Protein 5W5B (pdb70)

Foldseek 3Di:
DDDLLLLLVQLLVVQLKAADPLQLDDPVRVVVCVVQWDKDKAAFFAWPFAAPAQQQAKKAWQAAKKWWWDDPPVVIFTNDIDHHGIMDRPVCVVVPGGTIIGGRHTTMMIGRGHVNVVVCVVPPVVSVVSNVVSSVVRVVVSVVLVLPPDPPLLNLLSVQLVQDDVQKHQHDLCSSQSCCHHSVVSVVSVVVCVVVVQWDDDDRMIGGRNNVVSNVSND

Structure (mmCIF, N/CA/C/O backbone):
data_5W5B
#
_entry.id   5W5B
#
_cell.length_a   55.109
_cell.length_b   72.530
_cell.length_c   53.939
_cell.angle_alpha   90.000
_cell.angle_beta   90.000
_cell.angle_gamma   90.000
#
_symmetry.space_group_name_H-M   'P 21 21 2'
#
loop_
_entity.id
_entity.type
_entity.pdbx_description
1 polymer 'HTH-type transcriptional regulator Cmr'
2 non-polymer 'CHLORIDE ION'
3 water water
#
loop_
_atom_site.group_PDB
_atom_site.id
_atom_site.type_symbol
_atom_site.label_atom_id
_atom_site.label_alt_id
_atom_site.label_comp_id
_atom_site.label_asym_id
_atom_site.label_entity_id
_atom_site.label_seq_id
_atom_site.pdbx_PDB_ins_code
_atom_site.Cartn_x
_atom_site.Cartn_y
_atom_site.Cartn_z
_atom_site.occupancy
_atom_site.B_iso_or_equiv
_atom_site.auth_seq_id
_atom_site.auth_comp_id
_atom_site.auth_asym_id
_atom_site.auth_atom_id
_atom_site.pdbx_PDB_model_num
ATOM 1 N N . PRO A 1 13 ? 0.773 11.203 41.102 1.00 59.66 21 PRO A N 1
ATOM 2 C CA . PRO A 1 13 ? -0.159 12.287 40.767 1.00 74.09 21 PRO A CA 1
ATOM 3 C C . PRO A 1 13 ? 0.548 13.528 40.220 1.00 65.63 21 PRO A C 1
ATOM 4 O O . PRO A 1 13 ? 1.717 13.764 40.560 1.00 58.67 21 PRO A O 1
ATOM 8 N N . PRO A 1 14 ? -0.148 14.326 39.387 1.00 55.50 22 PRO A N 1
ATOM 9 C CA . PRO A 1 14 ? 0.537 15.518 38.877 1.00 51.42 22 PRO A CA 1
ATOM 10 C C . PRO A 1 14 ? 0.828 16.492 40.008 1.00 40.28 22 PRO A C 1
ATOM 11 O O . PRO A 1 14 ? 0.003 16.612 40.911 1.00 46.03 22 PRO A O 1
ATOM 15 N N . SER A 1 15 ? 1.990 17.141 39.976 1.00 40.67 23 SER A N 1
ATOM 16 C CA . SER A 1 15 ? 2.355 18.091 41.015 1.00 43.63 23 SER A CA 1
ATOM 17 C C . SER A 1 15 ? 1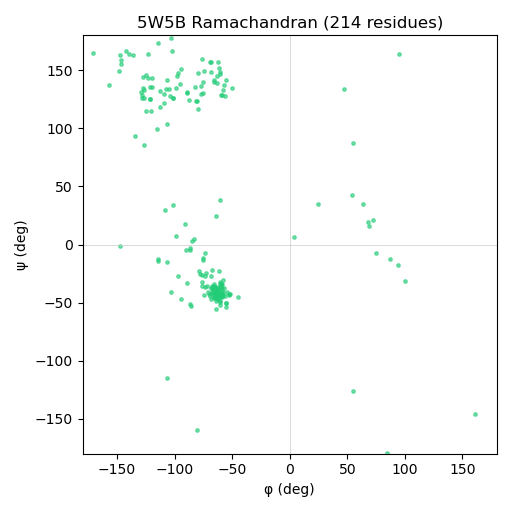.431 19.294 40.879 1.00 39.39 23 SER A C 1
ATOM 18 O O . SER A 1 15 ? 0.845 19.515 39.812 1.00 36.08 23 SER A O 1
ATOM 21 N N . GLU A 1 16 ? 1.268 20.028 41.968 1.00 35.93 24 GLU A N 1
ATOM 22 C CA . GLU A 1 16 ? 0.518 21.273 41.929 1.00 41.60 24 GLU A CA 1
ATOM 23 C C . GLU A 1 16 ? 1.024 22.206 40.825 1.00 38.29 24 GLU A C 1
ATOM 24 O O . GLU A 1 16 ? 0.228 22.829 40.143 1.00 35.55 24 GLU A O 1
ATOM 30 N N . ALA A 1 17 ? 2.341 22.329 40.670 1.00 36.90 25 ALA A N 1
ATOM 31 C CA . ALA A 1 17 ? 2.891 23.186 39.607 1.00 34.87 25 ALA A CA 1
ATOM 32 C C . ALA A 1 17 ? 2.494 22.689 38.219 1.00 30.02 25 ALA A C 1
ATOM 33 O O . ALA A 1 17 ? 2.193 23.470 37.335 1.00 34.26 25 ALA A O 1
ATOM 35 N N . GLN A 1 18 ? 2.480 21.378 38.004 1.00 35.09 26 GLN A N 1
ATOM 36 C CA . GLN A 1 18 ? 2.058 20.894 36.695 1.00 34.97 26 GLN A CA 1
ATOM 37 C C . GLN A 1 18 ? 0.588 21.186 36.443 1.00 33.89 26 GLN A C 1
ATOM 38 O O . GLN A 1 18 ? 0.160 21.506 35.326 1.00 32.75 26 GLN A O 1
ATOM 44 N N . VAL A 1 19 ? -0.214 21.060 37.485 1.00 34.78 27 VAL A N 1
ATOM 45 C CA . VAL A 1 19 ? -1.619 21.360 37.333 1.00 27.28 27 VAL A CA 1
ATOM 46 C C . VAL A 1 19 ? -1.845 22.857 37.106 1.00 26.15 27 VAL A C 1
ATOM 47 O O . VAL A 1 19 ? -2.614 23.242 36.207 1.00 29.81 27 VAL A O 1
ATOM 51 N N . ARG A 1 20 ? -1.186 23.679 37.923 1.00 30.11 28 ARG A N 1
ATOM 52 C CA . ARG A 1 20 ? -1.271 25.132 37.754 1.00 27.69 28 ARG A CA 1
ATOM 53 C C . ARG A 1 20 ? -0.871 25.526 36.329 1.00 31.95 28 ARG A C 1
ATOM 54 O O . ARG A 1 20 ? -1.591 26.257 35.633 1.00 28.61 28 ARG A O 1
ATOM 62 N N . GLN A 1 21 ? 0.277 25.028 35.875 1.00 28.14 29 GLN A N 1
ATOM 63 C CA . GLN A 1 21 ? 0.775 25.420 34.560 1.00 27.55 29 GLN A CA 1
ATOM 64 C C . GLN A 1 21 ? -0.175 25.004 33.442 1.00 33.59 29 GLN A C 1
ATOM 65 O O . GLN A 1 21 ? -0.466 25.787 32.541 1.00 33.13 29 GLN A O 1
ATOM 71 N N . ALA A 1 22 ? -0.693 23.784 33.514 1.00 32.83 30 ALA A N 1
ATOM 72 C CA . ALA A 1 22 ? -1.548 23.322 32.459 1.00 24.83 30 ALA A CA 1
ATOM 73 C C . ALA A 1 22 ? -2.853 24.110 32.426 1.00 28.71 30 ALA A C 1
ATOM 74 O O . ALA A 1 22 ? -3.408 24.401 31.342 1.00 27.98 30 ALA A O 1
ATOM 76 N N . ALA A 1 23 ? -3.356 24.457 33.609 1.00 25.92 31 ALA A N 1
ATOM 77 C CA . ALA A 1 23 ? -4.653 25.124 33.681 1.00 25.50 31 ALA A CA 1
ATOM 78 C C . ALA A 1 23 ? -4.548 26.522 33.076 1.00 26.14 31 ALA A C 1
ATOM 79 O O . ALA A 1 23 ? -5.438 26.940 32.314 1.00 27.25 31 ALA A O 1
ATOM 81 N N . TRP A 1 24 ? -3.439 27.221 33.359 1.00 25.61 32 TRP A N 1
ATOM 82 C CA . TRP A 1 24 ? -3.315 28.593 32.826 1.00 27.39 32 TRP A CA 1
ATOM 83 C C . TRP A 1 24 ? -2.969 28.576 31.335 1.00 30.10 32 TRP A C 1
ATOM 84 O O . TRP A 1 24 ? -3.443 29.408 30.564 1.00 32.29 32 TRP A O 1
ATOM 95 N N . ILE A 1 25 ? -2.166 27.622 30.887 1.00 29.65 33 ILE A N 1
ATOM 96 C CA . ILE A 1 25 ? -2.023 27.439 29.436 1.00 25.03 33 ILE A CA 1
ATOM 97 C C . ILE A 1 25 ? -3.370 27.119 28.745 1.00 28.43 33 ILE A C 1
ATOM 98 O O . ILE A 1 25 ? -3.662 27.632 27.647 1.00 32.49 33 ILE A O 1
ATOM 103 N N . ALA A 1 26 ? -4.242 26.355 29.404 1.00 26.53 34 ALA A N 1
ATOM 104 C CA . ALA A 1 26 ? -5.534 26.007 28.804 1.00 26.00 34 ALA A CA 1
ATOM 105 C C . ALA A 1 26 ? -6.504 27.201 28.797 1.00 33.32 34 ALA A C 1
ATOM 106 O O . ALA A 1 26 ? -7.587 27.141 28.217 1.00 36.73 34 ALA A O 1
ATOM 108 N N . ARG A 1 27 ? -6.120 28.285 29.443 1.00 27.56 35 ARG A N 1
ATOM 109 C CA . ARG A 1 27 ? -6.967 29.490 29.379 1.00 24.63 35 ARG A CA 1
ATOM 110 C C . ARG A 1 27 ? -6.651 30.325 28.121 1.00 33.72 35 ARG A C 1
ATOM 111 O O . ARG A 1 27 ? -7.231 31.393 27.920 1.00 37.71 35 ARG A O 1
ATOM 119 N N . CYS A 1 28 ? -5.748 29.840 27.266 1.00 33.94 36 CYS A N 1
ATOM 120 C CA . CYS A 1 28 ? -5.474 30.506 25.981 1.00 30.26 36 CYS A CA 1
ATOM 121 C C . CYS A 1 28 ? -6.201 29.871 24.791 1.00 34.90 36 CYS A C 1
ATOM 122 O O . CYS A 1 28 ? -5.967 30.233 23.634 1.00 32.13 36 CYS A O 1
ATOM 125 N N . VAL A 1 29 ? -7.092 28.923 25.074 1.00 29.68 37 VAL A N 1
ATOM 126 C CA . VAL A 1 29 ? -7.849 28.283 24.018 1.00 29.71 37 VAL A CA 1
ATOM 127 C C . VAL A 1 29 ? -8.737 29.326 23.314 1.00 34.70 37 VAL A C 1
ATOM 128 O O . VAL A 1 29 ? -9.194 30.269 23.948 1.00 34.23 37 VAL A O 1
ATOM 132 N N . GLY A 1 30 ? -8.933 29.186 22.002 1.00 25.28 38 GLY A N 1
ATOM 133 C CA . GLY A 1 30 ? -9.751 30.125 21.250 1.00 28.13 38 GLY A CA 1
ATOM 134 C C . GLY A 1 30 ? -11.214 29.835 21.504 1.00 40.84 38 GLY A C 1
ATOM 135 O O . GLY A 1 30 ? -11.631 28.677 21.517 1.00 41.22 38 GLY A O 1
ATOM 136 N N . ARG A 1 31 ? -12.003 30.878 21.713 1.00 35.13 39 ARG A N 1
ATOM 137 C CA . ARG A 1 31 ? -13.421 30.689 22.050 1.00 38.17 39 ARG A CA 1
ATOM 138 C C . ARG A 1 31 ? -14.199 31.941 21.681 1.00 43.46 39 ARG A C 1
ATOM 139 O O . ARG A 1 31 ? -13.728 33.042 21.923 1.00 42.35 39 ARG A O 1
ATOM 147 N N . GLY A 1 32 ? -15.376 31.763 21.083 1.00 51.89 40 GLY A N 1
ATOM 148 C CA . GLY A 1 32 ? -16.215 32.886 20.683 1.00 43.67 40 GLY A CA 1
ATOM 149 C C . GLY A 1 32 ? -15.548 33.908 19.783 1.00 42.89 40 GLY A C 1
ATOM 150 O O . GLY A 1 32 ? -14.996 33.570 18.733 1.00 49.41 40 GLY A O 1
ATOM 151 N N . GLY A 1 33 ? -15.592 35.166 20.205 1.00 50.23 41 GLY A N 1
ATOM 152 C CA . GLY A 1 33 ? -15.006 36.246 19.434 1.00 49.48 41 GLY A CA 1
ATOM 153 C C . GLY A 1 33 ? -13.511 36.096 19.225 1.00 47.14 41 GLY A C 1
ATOM 154 O O . GLY A 1 33 ? -12.963 36.648 18.259 1.00 49.35 41 GLY A O 1
ATOM 155 N N . SER A 1 34 ? -12.862 35.337 20.113 1.00 39.34 42 SER A N 1
ATOM 156 C CA . SER A 1 34 ? -11.400 35.178 20.095 1.00 47.21 42 SER A CA 1
ATOM 157 C C . SER A 1 34 ? -10.941 34.001 19.240 1.00 40.80 42 SER A C 1
ATOM 158 O O . SER A 1 34 ? -9.737 33.800 19.062 1.00 35.65 42 SER A O 1
ATOM 161 N N . ALA A 1 35 ? -11.888 33.226 18.712 1.00 37.05 43 ALA A N 1
ATOM 162 C CA . ALA A 1 35 ? -11.542 32.069 17.879 1.00 41.33 43 ALA A CA 1
ATOM 163 C C . ALA A 1 35 ? -10.819 32.509 16.612 1.00 29.47 43 ALA A C 1
ATOM 164 O O . ALA A 1 35 ? -11.207 33.506 16.002 1.00 37.39 43 ALA A O 1
ATOM 166 N N . PRO A 1 36 ? -9.765 31.768 16.191 1.00 29.54 44 PRO A N 1
ATOM 167 C CA . PRO A 1 36 ? -8.967 32.297 15.079 1.00 28.78 44 PRO A CA 1
ATOM 168 C C . PRO A 1 36 ? -9.639 32.224 13.718 1.00 37.36 44 PRO A C 1
ATOM 169 O O . PRO A 1 36 ? -9.280 33.009 12.834 1.00 39.16 44 PRO A O 1
ATOM 173 N N . LEU A 1 37 ? -10.581 31.307 13.541 1.00 34.48 45 LEU A N 1
ATOM 174 C CA . LEU A 1 37 ? -11.282 31.207 12.266 1.00 37.92 45 LEU A CA 1
ATOM 175 C C . LEU A 1 37 ? -12.708 31.678 12.387 1.00 38.83 45 LEU A C 1
ATOM 176 O O . LEU A 1 37 ? -13.426 31.240 13.275 1.00 44.43 45 LEU A O 1
ATOM 181 N N . HIS A 1 38 ? -13.110 32.569 11.488 1.00 38.41 46 HIS A N 1
ATOM 182 C CA . HIS A 1 38 ? -14.503 32.974 11.393 1.00 52.34 46 HIS A CA 1
ATOM 183 C C . HIS A 1 38 ? -15.343 31.744 11.062 1.00 58.28 46 HIS A C 1
ATOM 184 O O . HIS A 1 38 ? -14.866 30.844 10.371 1.00 60.00 46 HIS A O 1
ATOM 191 N N . ARG A 1 39 ? -16.577 31.697 11.565 1.00 56.63 47 ARG A N 1
ATOM 192 C CA . ARG A 1 39 ? -17.452 30.549 11.330 1.00 63.35 47 ARG A CA 1
ATOM 193 C C . ARG A 1 39 ? -17.658 30.320 9.832 1.00 51.81 47 ARG A C 1
ATOM 194 O O . ARG A 1 39 ? -17.662 29.186 9.364 1.00 54.47 47 ARG A O 1
ATOM 202 N N . ASP A 1 40 ? -17.828 31.407 9.089 1.00 52.07 48 ASP A N 1
ATOM 203 C CA . ASP A 1 40 ? -17.932 31.331 7.634 1.00 48.69 48 ASP A CA 1
ATOM 204 C C . ASP A 1 40 ? -16.697 30.665 7.020 1.00 54.26 48 ASP A C 1
ATOM 205 O O . ASP A 1 40 ? -16.809 29.912 6.067 1.00 47.33 48 ASP A O 1
ATOM 210 N N . ASP A 1 41 ? -15.515 30.935 7.570 1.00 46.88 49 ASP A N 1
ATOM 211 C CA . ASP A 1 41 ? -14.307 30.303 7.041 1.00 52.84 49 ASP A CA 1
ATOM 212 C C . ASP A 1 41 ? -14.211 28.812 7.417 1.00 45.74 49 ASP A C 1
ATOM 213 O O . ASP A 1 41 ? -13.763 28.001 6.607 1.00 37.42 49 ASP A O 1
ATOM 218 N N . VAL A 1 42 ? -14.641 28.439 8.618 1.00 36.95 50 VAL A N 1
ATOM 219 C CA . VAL A 1 42 ? -14.624 27.020 9.001 1.00 36.21 50 VAL A CA 1
ATOM 220 C C . VAL A 1 42 ? -15.481 26.220 8.007 1.00 43.82 50 VAL A C 1
ATOM 221 O O . VAL A 1 42 ? -15.098 25.141 7.574 1.00 45.85 50 VAL A O 1
ATOM 225 N N . SER A 1 43 ? -16.624 26.784 7.635 1.00 47.04 51 SER A N 1
ATOM 226 C CA . SER A 1 43 ? -17.512 26.179 6.651 1.00 53.38 51 SER A CA 1
ATOM 227 C C . SER A 1 43 ? -16.862 26.077 5.275 1.00 52.55 51 SER A C 1
ATOM 228 O O . SER A 1 43 ? -16.943 25.034 4.623 1.00 55.66 51 SER A O 1
ATOM 231 N N . ALA A 1 44 ? -16.223 27.160 4.833 1.00 41.46 52 ALA A N 1
ATOM 232 C CA . ALA A 1 44 ? -15.632 27.190 3.489 1.00 41.10 52 ALA A CA 1
ATOM 233 C C . ALA A 1 44 ? -14.446 26.212 3.386 1.00 35.76 52 ALA A C 1
ATOM 234 O O . ALA A 1 44 ? -14.095 25.756 2.289 1.00 44.09 52 ALA A O 1
ATOM 236 N N . LEU A 1 45 ? -13.871 25.863 4.531 1.00 36.24 53 LEU A N 1
ATOM 237 C CA . LEU A 1 45 ? -12.689 24.992 4.593 1.00 35.69 53 LEU A CA 1
ATOM 238 C C . LEU A 1 45 ? -13.002 23.508 4.715 1.00 44.49 53 LEU A C 1
ATOM 239 O O . LEU A 1 45 ? -12.126 22.728 5.059 1.00 43.10 53 LEU A O 1
ATOM 244 N N . ALA A 1 46 ? -14.229 23.109 4.401 1.00 44.87 54 ALA A N 1
ATOM 245 C CA . ALA A 1 46 ? -14.642 21.727 4.654 1.00 50.88 54 ALA A CA 1
ATOM 246 C C . ALA A 1 46 ? -13.769 20.685 3.948 1.00 53.62 54 ALA A C 1
ATOM 247 O O . ALA A 1 46 ? -13.602 19.580 4.455 1.00 64.99 54 ALA A O 1
ATOM 249 N N . GLU A 1 47 ? -13.204 21.021 2.790 1.00 54.19 55 GLU A N 1
ATOM 250 C CA . GLU A 1 47 ? -12.367 20.059 2.073 1.00 58.09 55 GLU A CA 1
ATOM 251 C C . GLU A 1 47 ? -10.903 20.084 2.528 1.00 55.42 55 GLU A C 1
ATOM 252 O O . GLU A 1 47 ? -10.085 19.291 2.058 1.00 60.71 55 GLU A O 1
ATOM 258 N N . THR A 1 48 ? -10.572 20.990 3.440 1.00 50.14 56 THR A N 1
ATOM 259 C CA . THR A 1 48 ? -9.258 20.989 4.065 1.00 53.56 56 THR A CA 1
ATOM 260 C C . THR A 1 48 ? -9.349 20.390 5.496 1.00 52.86 56 THR A C 1
ATOM 261 O O . THR A 1 48 ? -8.485 19.621 5.917 1.00 51.97 56 THR A O 1
ATOM 265 N N . LEU A 1 49 ? -10.405 20.737 6.229 1.00 48.24 57 LEU A N 1
ATOM 266 C CA . LEU A 1 49 ? -10.577 20.264 7.608 1.00 46.34 57 LEU A CA 1
ATOM 267 C C . LEU A 1 49 ? -11.015 18.807 7.632 1.00 52.17 57 LEU A C 1
ATOM 268 O O . LEU A 1 49 ? -11.964 18.433 6.948 1.00 60.25 57 LEU A O 1
ATOM 273 N N . GLN A 1 50 ? -10.329 17.992 8.427 1.00 54.27 58 GLN A N 1
ATOM 274 C CA . GLN A 1 50 ? -10.705 16.590 8.595 1.00 45.90 58 GLN A CA 1
ATOM 275 C C . GLN A 1 50 ? -11.696 16.390 9.735 1.00 50.49 58 GLN A C 1
ATOM 276 O O . GLN A 1 50 ? -11.493 16.874 10.831 1.00 42.05 58 GLN A O 1
ATOM 282 N N . VAL A 1 51 ? -12.768 15.653 9.468 1.00 42.00 59 VAL A N 1
ATOM 283 C CA . VAL A 1 51 ? -13.768 15.373 10.488 1.00 42.91 59 VAL A CA 1
ATOM 284 C C . VAL A 1 51 ? -13.374 14.123 11.272 1.00 45.95 59 VAL A C 1
ATOM 285 O O . VAL A 1 51 ? -13.134 13.063 10.694 1.00 50.36 59 VAL A O 1
ATOM 289 N N . LYS A 1 52 ? -13.279 14.274 12.591 1.00 40.98 60 LYS A N 1
ATOM 290 C CA . LYS A 1 52 ? -12.823 13.207 13.476 1.00 42.47 60 LYS A CA 1
ATOM 291 C C . LYS A 1 52 ? -13.824 12.980 14.573 1.00 38.79 60 LYS A C 1
ATOM 292 O O . LYS A 1 52 ? -14.170 13.905 15.284 1.00 37.76 60 LYS A O 1
ATOM 298 N N . GLU A 1 53 ? -14.274 11.736 14.732 1.00 39.25 61 GLU A N 1
ATOM 299 C CA . GLU A 1 53 ? -15.284 11.462 15.734 1.00 36.66 61 GLU A CA 1
ATOM 300 C C . GLU A 1 53 ? -14.659 10.725 16.910 1.00 38.39 61 GLU A C 1
ATOM 301 O O . GLU A 1 53 ? -13.750 9.904 16.729 1.00 41.19 61 GLU A O 1
ATOM 307 N N . PHE A 1 54 ? -15.101 11.068 18.113 1.00 33.84 62 PHE A N 1
ATOM 308 C CA . PHE A 1 54 ? -14.571 10.451 19.329 1.00 36.26 62 PHE A CA 1
ATOM 309 C C . PHE A 1 54 ? -15.664 9.905 20.258 1.00 42.52 62 PHE A C 1
ATOM 310 O O . PHE A 1 54 ? -16.637 10.590 20.581 1.00 39.93 62 PHE A O 1
ATOM 318 N N . ALA A 1 55 ? -15.510 8.648 20.660 1.00 34.47 63 ALA A N 1
ATOM 319 C CA . ALA A 1 55 ? -16.376 8.064 21.681 1.00 35.47 63 ALA A CA 1
ATOM 320 C C . ALA A 1 55 ? -15.932 8.602 23.035 1.00 29.63 63 ALA A C 1
ATOM 321 O O . ALA A 1 55 ? -14.791 9.046 23.180 1.00 30.83 63 ALA A O 1
ATOM 323 N N . PRO A 1 56 ? -16.804 8.539 24.048 1.00 32.20 64 PRO A N 1
ATOM 324 C CA . PRO A 1 56 ? -16.367 9.032 25.359 1.00 34.41 64 PRO A CA 1
ATOM 325 C C . PRO A 1 56 ? -15.113 8.324 25.870 1.00 39.86 64 PRO A C 1
ATOM 326 O O . PRO A 1 56 ? -15.008 7.098 25.733 1.00 36.17 64 PRO A O 1
ATOM 330 N N . GLY A 1 57 ? -14.186 9.086 26.437 1.00 38.39 65 GLY A N 1
ATOM 331 C CA . GLY A 1 57 ? -12.937 8.537 26.924 1.00 38.26 65 GLY A CA 1
ATOM 332 C C . GLY A 1 57 ? -11.826 8.458 25.880 1.00 40.96 65 GLY A C 1
ATOM 333 O O . GLY A 1 57 ? -10.671 8.242 26.225 1.00 45.30 65 GLY A O 1
ATOM 334 N N . ALA A 1 58 ? -12.152 8.641 24.606 1.00 30.75 66 ALA A N 1
ATOM 335 C CA . ALA A 1 58 ? -11.140 8.508 23.554 1.00 34.53 66 ALA A CA 1
ATOM 336 C C . ALA A 1 58 ? -10.228 9.719 23.519 1.00 33.73 66 ALA A C 1
ATOM 337 O O . ALA A 1 58 ? -10.671 10.864 23.647 1.00 32.49 66 ALA A O 1
ATOM 339 N N . VAL A 1 59 ? -8.940 9.476 23.319 1.00 31.84 67 VAL A N 1
ATOM 340 C CA . VAL A 1 59 ? -7.973 10.576 23.274 1.00 30.00 67 VAL A CA 1
ATOM 341 C C . VAL A 1 59 ? -8.008 11.318 21.955 1.00 30.23 67 VAL A C 1
ATOM 342 O O . VAL A 1 59 ? -7.977 10.712 20.880 1.00 35.88 67 VAL A O 1
ATOM 346 N N . VAL A 1 60 ? -8.110 12.643 22.043 1.00 26.96 68 VAL A N 1
ATOM 347 C CA . VAL A 1 60 ? -7.997 13.500 20.878 1.00 26.48 68 VAL A CA 1
ATOM 348 C C . VAL A 1 60 ? -6.534 13.841 20.619 1.00 36.39 68 VAL A C 1
ATOM 349 O O . VAL A 1 60 ? -6.033 13.688 19.514 1.00 36.55 68 VAL A O 1
ATOM 353 N N . PHE A 1 61 ? -5.849 14.312 21.650 1.00 29.43 69 PHE A N 1
ATOM 354 C CA . PHE A 1 61 ? -4.418 14.559 21.522 1.00 33.36 69 PHE A CA 1
ATOM 355 C C . PHE A 1 61 ? -3.749 14.312 22.871 1.00 30.51 69 PHE A C 1
ATOM 356 O O . PHE A 1 61 ? -4.356 14.524 23.905 1.00 28.21 69 PHE A O 1
ATOM 364 N N . HIS A 1 62 ? -2.494 13.865 22.838 1.00 32.37 70 HIS A N 1
ATOM 365 C CA . HIS A 1 62 ? -1.761 13.464 24.044 1.00 31.04 70 HIS A CA 1
ATOM 366 C C . HIS A 1 62 ? -0.839 14.575 24.568 1.00 30.76 70 HIS A C 1
ATOM 367 O O . HIS A 1 62 ? -0.213 15.279 23.780 1.00 31.18 70 HIS A O 1
ATOM 374 N N . ALA A 1 63 ? -0.697 14.662 25.887 1.00 32.47 71 ALA A N 1
ATOM 375 C CA . ALA A 1 63 ? 0.340 15.501 26.495 1.00 37.81 71 ALA A CA 1
ATOM 376 C C . ALA A 1 63 ? 1.723 15.035 26.081 1.00 34.24 71 ALA A C 1
ATOM 377 O O . ALA A 1 63 ? 1.921 13.847 25.784 1.00 34.71 71 ALA A O 1
ATOM 379 N N . ASP A 1 64 ? 2.671 15.975 26.056 1.00 29.68 72 ASP A N 1
ATOM 380 C CA . ASP A 1 64 ? 4.092 15.716 25.820 1.00 34.28 72 ASP A CA 1
ATOM 381 C C . ASP A 1 64 ? 4.386 15.250 24.400 1.00 45.97 72 ASP A C 1
ATOM 382 O O . ASP A 1 64 ? 5.448 14.703 24.100 1.00 38.91 72 ASP A O 1
ATOM 387 N N . GLN A 1 65 ? 3.447 15.531 23.513 1.00 34.63 73 GLN A N 1
ATOM 388 C CA . GLN A 1 65 ? 3.617 15.252 22.116 1.00 34.78 73 GLN A CA 1
ATOM 389 C C . GLN A 1 65 ? 3.397 16.540 21.370 1.00 35.74 73 GLN A C 1
ATOM 390 O O . GLN A 1 65 ? 2.563 17.368 21.765 1.00 39.19 73 GLN A O 1
ATOM 396 N N . THR A 1 66 ? 4.131 16.693 20.285 1.00 40.32 74 THR A N 1
ATOM 397 C CA . THR A 1 66 ? 3.990 17.856 19.429 1.00 45.87 74 THR A CA 1
ATOM 398 C C . THR A 1 66 ? 2.605 17.829 18.800 1.00 41.60 74 THR A C 1
ATOM 399 O O . THR A 1 66 ? 2.131 16.759 18.431 1.00 39.84 74 THR A O 1
ATOM 403 N N . ALA A 1 67 ? 1.966 18.998 18.702 1.00 52.86 75 ALA A N 1
ATOM 404 C CA . ALA A 1 67 ? 0.677 19.134 18.035 1.00 54.54 75 ALA A CA 1
ATOM 405 C C . ALA A 1 67 ? 0.724 18.634 16.592 1.00 48.41 75 ALA A C 1
ATOM 406 O O . ALA A 1 67 ? 1.571 19.052 15.820 1.00 55.24 75 ALA A O 1
ATOM 408 N N . ASP A 1 68 ? -0.199 17.753 16.225 1.00 44.23 76 ASP A N 1
ATOM 409 C CA . ASP A 1 68 ? -0.258 17.294 14.844 1.00 58.42 76 ASP A CA 1
ATOM 410 C C . ASP A 1 68 ? -0.873 18.381 13.963 1.00 47.21 76 ASP A C 1
ATOM 411 O O . ASP A 1 68 ? -0.818 18.323 12.740 1.00 42.80 76 ASP A O 1
ATOM 416 N N . GLY A 1 69 ? -1.444 19.394 14.604 1.00 54.45 77 GLY A N 1
ATOM 417 C CA . GLY A 1 69 ? -2.059 20.507 13.899 1.00 33.05 77 GLY A CA 1
ATOM 418 C C . GLY A 1 69 ? -3.002 21.239 14.836 1.00 39.53 77 GLY A C 1
ATOM 419 O O . GLY A 1 69 ? -2.769 21.326 16.042 1.00 42.73 77 GLY A O 1
ATOM 420 N N . VAL A 1 70 ? -4.082 21.753 14.274 1.00 33.92 78 VAL A N 1
ATOM 421 C CA . VAL A 1 70 ? -5.034 22.552 15.011 1.00 31.74 78 VAL A CA 1
ATOM 422 C C . VAL A 1 70 ? -6.357 21.815 15.131 1.00 31.54 78 VAL A C 1
ATOM 423 O O . VAL A 1 70 ? -6.895 21.329 14.139 1.00 32.65 78 VAL A O 1
ATOM 427 N N . TRP A 1 71 ? -6.894 21.777 16.342 1.00 26.10 79 TRP A N 1
ATOM 428 C CA . TRP A 1 71 ? -8.186 21.146 16.590 1.00 32.42 79 TRP A CA 1
ATOM 429 C C . TRP A 1 71 ? -9.327 22.136 1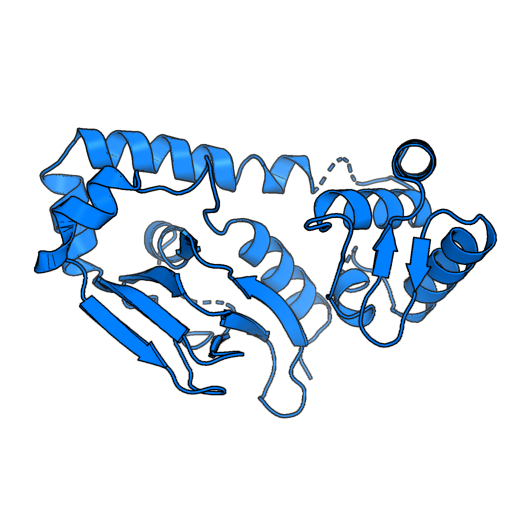6.814 1.00 36.34 79 TRP A C 1
ATOM 430 O O . TRP A 1 71 ? -9.194 23.091 17.567 1.00 31.70 79 TRP A O 1
ATOM 441 N N . ILE A 1 72 ? -10.463 21.898 16.166 1.00 32.96 80 ILE A N 1
ATOM 442 C CA . ILE A 1 72 ? -11.667 22.699 16.403 1.00 28.52 80 ILE A CA 1
ATOM 443 C C . ILE A 1 72 ? -12.840 21.814 16.869 1.00 35.04 80 ILE A C 1
ATOM 444 O O . ILE A 1 72 ? -13.183 20.864 16.186 1.00 40.54 80 ILE A O 1
ATOM 449 N N . VAL A 1 73 ? -13.451 22.120 18.012 1.00 29.69 81 VAL A N 1
ATOM 450 C CA . VAL A 1 73 ? -14.564 21.266 18.491 1.00 36.61 81 VAL A CA 1
ATOM 451 C C . VAL A 1 73 ? -15.857 21.657 17.777 1.00 45.34 81 VAL A C 1
ATOM 452 O O . VAL A 1 73 ? -16.282 22.823 17.829 1.00 37.30 81 VAL A O 1
ATOM 456 N N . ARG A 1 74 ? -16.494 20.693 17.117 1.00 31.85 82 ARG A N 1
ATOM 457 C CA . ARG A 1 74 ? -17.783 20.968 16.470 1.00 44.92 82 ARG A CA 1
ATOM 458 C C . ARG A 1 74 ? -18.979 20.593 17.377 1.00 50.50 82 ARG A C 1
ATOM 459 O O . ARG A 1 74 ? -19.924 21.364 17.515 1.00 44.20 82 ARG A O 1
ATOM 467 N N . HIS A 1 75 ? -18.960 19.411 17.990 1.00 38.80 83 HIS A N 1
ATOM 468 C CA . HIS A 1 75 ? -19.929 19.154 19.058 1.00 42.00 83 HIS A CA 1
ATOM 469 C C . HIS A 1 75 ? -19.330 18.227 20.110 1.00 40.72 83 HIS A C 1
ATOM 470 O O . HIS A 1 75 ? -18.305 17.570 19.874 1.00 36.91 83 HIS A O 1
ATOM 477 N N . GLY A 1 76 ? -19.970 18.216 21.274 1.00 38.74 84 GLY A N 1
ATOM 478 C CA . GLY A 1 76 ? -19.474 17.505 22.435 1.00 40.69 84 GLY A CA 1
ATOM 479 C C . GLY A 1 76 ? -18.465 18.312 23.239 1.00 33.48 84 GLY A C 1
ATOM 480 O O . GLY A 1 76 ? -18.148 19.473 22.935 1.00 39.43 84 GLY A O 1
ATOM 481 N N . LEU A 1 77 ? -17.977 17.687 24.296 1.00 33.23 85 LEU A N 1
ATOM 482 C CA . LEU A 1 77 ? -17.086 18.316 25.245 1.00 32.69 85 LEU A CA 1
ATOM 483 C C . LEU A 1 77 ? -15.793 17.506 25.271 1.00 33.54 85 LEU A C 1
ATOM 484 O O . LEU A 1 77 ? -15.813 16.259 25.309 1.00 32.24 85 LEU A O 1
ATOM 489 N N . ILE A 1 78 ? -14.686 18.223 25.248 1.00 31.31 86 ILE A N 1
ATOM 490 C CA . ILE A 1 78 ? -13.374 17.603 25.378 1.00 32.87 86 ILE A CA 1
ATOM 491 C C . ILE A 1 78 ? -12.787 17.967 26.724 1.00 32.36 86 ILE A C 1
ATOM 492 O O . ILE A 1 78 ? -12.624 19.146 27.001 1.00 35.96 86 ILE A O 1
ATOM 497 N N . GLU A 1 79 ? -12.455 16.988 27.565 1.00 28.83 87 GLU A N 1
ATOM 498 C CA . GLU A 1 79 ? -11.749 17.312 28.807 1.00 32.34 87 GLU A CA 1
ATOM 499 C C . GLU A 1 79 ? -10.254 17.475 28.575 1.00 34.31 87 GLU A C 1
ATOM 500 O O . GLU A 1 79 ? -9.633 16.632 27.965 1.00 34.37 87 GLU A O 1
ATOM 506 N N . LEU A 1 80 ? -9.672 18.508 29.161 1.00 28.58 88 LEU A N 1
ATOM 507 C CA . LEU A 1 80 ? -8.240 18.707 29.142 1.00 28.96 88 LEU A CA 1
ATOM 508 C C . LEU A 1 80 ? -7.679 18.322 30.514 1.00 33.32 88 LEU A C 1
ATOM 509 O O . LEU A 1 80 ? -8.141 18.838 31.537 1.00 30.38 88 LEU A O 1
ATOM 514 N N . ALA A 1 81 ? -6.677 17.453 30.557 1.00 27.44 89 ALA A N 1
ATOM 515 C CA . ALA A 1 81 ? -6.212 16.963 31.857 1.00 29.05 89 ALA A CA 1
ATOM 516 C C . ALA A 1 81 ? -4.735 16.677 31.904 1.00 29.75 89 ALA A C 1
ATOM 517 O O . ALA A 1 81 ? -4.112 16.447 30.878 1.00 29.26 89 ALA A O 1
ATOM 519 N N . VAL A 1 82 ? -4.187 16.660 33.112 1.00 31.34 90 VAL A N 1
ATOM 520 C CA . VAL A 1 82 ? -2.826 16.176 33.321 1.00 34.58 90 VAL A CA 1
ATOM 521 C C . VAL A 1 82 ? -2.805 15.051 34.332 1.00 39.64 90 VAL A C 1
ATOM 522 O O . VAL A 1 82 ? -3.769 14.854 35.073 1.00 40.49 90 VAL A O 1
ATOM 526 N N . GLY A 1 83 ? -1.697 14.318 34.348 1.00 40.01 91 GLY A N 1
ATOM 527 C CA . GLY A 1 83 ? -1.520 13.181 35.240 1.00 45.76 91 GLY A CA 1
ATOM 528 C C . GLY A 1 83 ? -1.909 11.904 34.530 1.00 59.45 91 GLY A C 1
ATOM 529 O O . GLY A 1 83 ? -2.566 11.945 33.492 1.00 56.33 91 GLY A O 1
ATOM 530 N N . SER A 1 84 ? -1.495 10.763 35.078 1.00 71.75 92 SER A N 1
ATOM 531 C CA . SER A 1 84 ? -1.909 9.472 34.539 1.00 64.92 92 SER A CA 1
ATOM 532 C C . SER A 1 84 ? -3.422 9.352 34.654 1.00 68.88 92 SER A C 1
ATOM 533 O O . SER A 1 84 ? -4.030 10.040 35.479 1.00 64.16 92 SER A O 1
ATOM 536 N N . ARG A 1 85 ? -4.021 8.504 33.814 1.00 74.21 93 ARG A N 1
ATOM 537 C CA . ARG A 1 85 ? -5.474 8.299 33.787 1.00 78.39 93 ARG A CA 1
ATOM 538 C C . ARG A 1 85 ? -6.071 8.152 35.184 1.00 85.98 93 ARG A C 1
ATOM 539 O O . ARG A 1 85 ? -7.100 8.750 35.501 1.00 88.73 93 ARG A O 1
ATOM 547 N N . ARG A 1 86 ? -5.407 7.349 36.006 1.00 78.48 94 ARG A N 1
ATOM 548 C CA . ARG A 1 86 ? -5.832 7.096 37.375 1.00 82.93 94 ARG A CA 1
ATOM 549 C C . ARG A 1 86 ? -5.880 8.357 38.237 1.00 86.81 94 ARG A C 1
ATOM 550 O O . ARG A 1 86 ? -6.893 8.637 38.878 1.00 90.07 94 ARG A O 1
ATOM 558 N N . ARG A 1 87 ? -4.782 9.109 38.257 1.00 82.40 95 ARG A N 1
ATOM 559 C CA . ARG A 1 87 ? -4.647 10.257 39.156 1.00 83.83 95 ARG A CA 1
ATOM 560 C C . ARG A 1 87 ? -4.890 11.578 38.423 1.00 68.09 95 ARG A C 1
ATOM 561 O O . ARG A 1 87 ? -4.299 12.603 38.742 1.00 67.91 95 ARG A O 1
ATOM 569 N N . ARG A 1 88 ? -5.795 11.514 37.458 1.00 56.93 96 ARG A N 1
ATOM 570 C CA . ARG A 1 88 ? -6.130 12.597 36.532 1.00 60.73 96 ARG A CA 1
ATOM 571 C C . ARG A 1 88 ? -6.625 13.893 37.173 1.00 45.58 96 ARG A C 1
ATOM 572 O O . ARG A 1 88 ? -7.568 13.864 37.962 1.00 51.10 96 ARG A O 1
ATOM 580 N N . ALA A 1 89 ? -6.028 15.032 36.807 1.00 40.05 97 ALA A N 1
ATOM 581 C CA . ALA A 1 89 ? -6.601 16.334 37.153 1.00 38.58 97 ALA A CA 1
ATOM 582 C C . ALA A 1 89 ? -7.081 17.061 35.915 1.00 38.88 97 ALA A C 1
ATOM 583 O O . ALA A 1 89 ? -6.301 17.378 35.016 1.00 32.55 97 ALA A O 1
ATOM 585 N N . VAL A 1 90 ? -8.379 17.326 35.879 1.00 33.49 98 VAL A N 1
ATOM 586 C CA . VAL A 1 90 ? -8.996 18.056 34.792 1.00 31.70 98 VAL A CA 1
ATOM 587 C C . VAL A 1 90 ? -8.792 19.564 34.955 1.00 33.40 98 VAL A C 1
ATOM 588 O O . VAL A 1 90 ? -9.163 20.121 35.981 1.00 36.92 98 VAL A O 1
ATOM 592 N N . VAL A 1 91 ? -8.199 20.212 33.962 1.00 32.89 99 VAL A N 1
ATOM 593 C CA . VAL A 1 91 ? -7.857 21.634 34.130 1.00 31.60 99 VAL A CA 1
ATOM 594 C C . VAL A 1 91 ? -8.765 22.535 33.327 1.00 36.32 99 VAL A C 1
ATOM 595 O O . VAL A 1 91 ? -8.807 23.754 33.543 1.00 35.09 99 VAL A O 1
ATOM 599 N N . ASN A 1 92 ? -9.496 21.958 32.382 1.00 35.28 100 ASN A N 1
ATOM 600 C CA . ASN A 1 92 ? -10.414 22.748 31.556 1.00 26.98 100 ASN A CA 1
ATOM 601 C C . ASN A 1 92 ? -11.279 21.815 30.727 1.00 38.98 100 ASN A C 1
ATOM 602 O O . ASN A 1 92 ? -10.957 20.646 30.588 1.00 33.69 100 ASN A O 1
ATOM 607 N N . ILE A 1 93 ? -12.355 22.362 30.171 1.00 31.59 101 ILE A N 1
ATOM 608 C CA . ILE A 1 93 ? -13.270 21.644 29.274 1.00 32.12 101 ILE A CA 1
ATOM 609 C C . ILE A 1 93 ? -13.469 22.434 27.988 1.00 44.12 101 ILE A C 1
ATOM 610 O O . ILE A 1 93 ? -13.850 23.599 28.037 1.00 43.18 101 ILE A O 1
ATOM 615 N N . LEU A 1 94 ? -13.235 21.812 26.839 1.00 33.14 102 LEU A N 1
ATOM 616 C CA . LEU A 1 94 ? -13.477 22.502 25.580 1.00 34.41 102 LEU A CA 1
ATOM 617 C C . LEU A 1 94 ? -14.907 22.283 25.141 1.00 34.63 102 LEU A C 1
ATOM 618 O O . LEU A 1 94 ? -15.399 21.136 25.117 1.00 35.07 102 LEU A O 1
ATOM 623 N N . HIS A 1 95 ? -15.562 23.388 24.797 1.00 30.77 103 HIS A N 1
ATOM 624 C CA . HIS A 1 95 ? -16.931 23.391 24.284 1.00 30.70 103 HIS A CA 1
ATOM 625 C C . HIS A 1 95 ? -16.918 23.583 22.768 1.00 32.77 103 HIS A C 1
ATOM 626 O O . HIS A 1 95 ? -15.886 23.995 22.208 1.00 35.73 103 HIS A O 1
ATOM 633 N N . PRO A 1 96 ? -18.058 23.333 22.102 1.00 36.83 104 PRO A N 1
ATOM 634 C CA . PRO A 1 96 ? -18.226 23.555 20.662 1.00 31.13 104 PRO A CA 1
ATOM 635 C C . PRO A 1 96 ? -17.767 24.944 20.264 1.00 44.06 104 PRO A C 1
ATOM 636 O O . PRO A 1 96 ? -18.082 25.881 20.999 1.00 43.26 104 PRO A O 1
ATOM 640 N N . GLY A 1 97 ? -17.008 25.056 19.175 1.00 39.47 105 GLY A N 1
ATOM 641 C CA . GLY A 1 97 ? -16.429 26.328 18.781 1.00 38.14 105 GLY A CA 1
ATOM 642 C C . GLY A 1 97 ? -15.012 26.574 19.287 1.00 39.55 105 GLY A C 1
ATOM 643 O O . GLY A 1 97 ? -14.322 27.445 18.754 1.00 39.40 105 GLY A O 1
ATOM 644 N N . ASP A 1 98 ? -14.566 25.828 20.304 1.00 36.71 106 ASP A N 1
ATOM 645 C CA . ASP A 1 98 ? -13.241 26.082 20.883 1.00 35.48 106 ASP A CA 1
ATOM 646 C C . ASP A 1 98 ? -12.126 25.574 19.966 1.00 35.90 106 ASP A C 1
ATOM 647 O O . ASP A 1 98 ? -12.287 24.590 19.251 1.00 29.90 106 ASP A O 1
ATOM 652 N N . VAL A 1 99 ? -10.981 26.244 20.007 1.00 27.30 107 VAL A N 1
ATOM 653 C CA . VAL A 1 99 ? -9.861 25.899 19.146 1.00 28.81 107 VAL A CA 1
ATOM 654 C C . VAL A 1 99 ? -8.611 25.694 19.994 1.00 32.11 107 VAL A C 1
ATOM 655 O O . VAL A 1 99 ? -8.337 26.492 20.868 1.00 3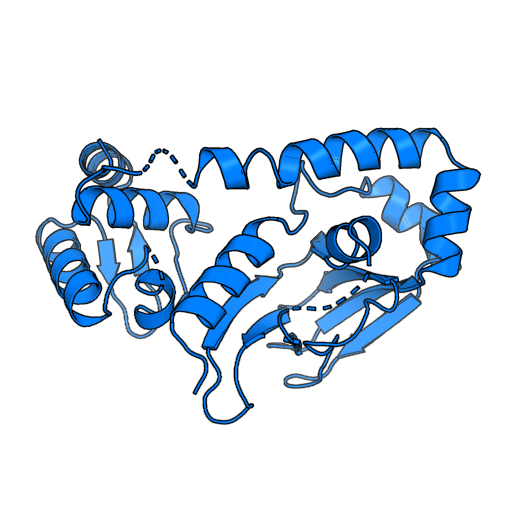1.53 107 VAL A O 1
ATOM 659 N N . ASP A 1 100 ? -7.870 24.611 19.768 1.00 28.55 108 ASP A N 1
ATOM 660 C CA . ASP A 1 100 ? -6.602 24.418 20.497 1.00 25.03 108 ASP A CA 1
ATOM 661 C C . ASP A 1 100 ? -5.560 23.793 19.580 1.00 29.17 108 ASP A C 1
ATOM 662 O O . ASP A 1 100 ? -5.881 23.321 18.490 1.00 30.64 108 ASP A O 1
ATOM 667 N N . GLY A 1 101 ? -4.306 23.828 20.014 1.00 30.63 109 GLY A N 1
ATOM 668 C CA . GLY A 1 101 ? -3.223 23.322 19.205 1.00 30.11 109 GLY A CA 1
ATOM 669 C C . GLY A 1 101 ? -2.435 24.399 18.466 1.00 28.57 109 GLY A C 1
ATOM 670 O O . GLY A 1 101 ? -1.238 24.201 18.196 1.00 28.93 109 GLY A O 1
ATOM 671 N N . ASP A 1 102 ? -3.093 25.499 18.078 1.00 27.53 110 ASP A N 1
ATOM 672 C CA . ASP A 1 102 ? -2.388 26.483 17.253 1.00 32.50 110 ASP A CA 1
ATOM 673 C C . ASP A 1 102 ? -1.292 27.251 18.017 1.00 26.86 110 ASP A C 1
ATOM 674 O O . ASP A 1 102 ? -0.202 27.458 17.473 1.00 27.37 110 ASP A O 1
ATOM 679 N N . ILE A 1 103 ? -1.546 27.676 19.259 1.00 28.62 111 ILE A N 1
ATOM 680 C CA . ILE A 1 103 ? -0.501 28.382 20.005 1.00 35.03 111 ILE A CA 1
ATOM 681 C C . ILE A 1 103 ? 0.723 27.499 20.294 1.00 30.75 111 ILE A C 1
ATOM 682 O O . ILE A 1 103 ? 1.834 27.920 20.073 1.00 27.77 111 ILE A O 1
ATOM 687 N N . PRO A 1 104 ? 0.522 26.266 20.802 1.00 32.42 112 PRO A N 1
ATOM 688 C CA . PRO A 1 104 ? 1.710 25.415 20.904 1.00 30.58 112 PRO A CA 1
ATOM 689 C C . PRO A 1 104 ? 2.479 25.257 19.589 1.00 34.47 112 PRO A C 1
ATOM 690 O O . PRO A 1 104 ? 3.716 25.284 19.574 1.00 31.25 112 PRO A O 1
ATOM 694 N N . LEU A 1 105 ? 1.760 25.098 18.488 1.00 28.76 113 LEU A N 1
ATOM 695 C CA . LEU A 1 105 ? 2.411 24.972 17.191 1.00 32.11 113 LEU A CA 1
ATOM 696 C C . LEU A 1 105 ? 3.246 26.222 16.873 1.00 31.62 113 LEU A C 1
ATOM 697 O O . LEU A 1 105 ? 4.373 26.149 16.406 1.00 32.85 113 LEU A O 1
ATOM 702 N N . LEU A 1 106 ? 2.672 27.380 17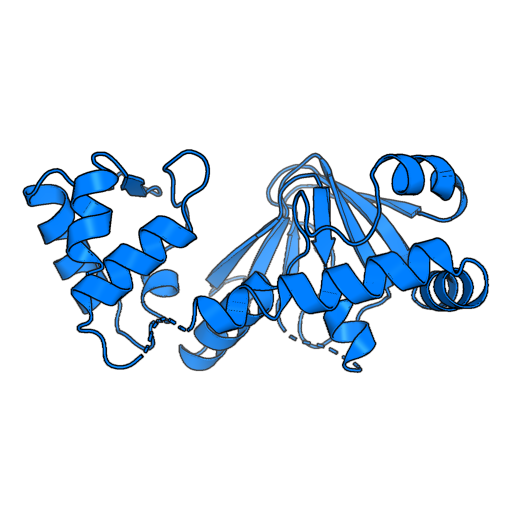.147 1.00 27.78 114 LEU A N 1
ATOM 703 C CA . LEU A 1 106 ? 3.389 28.643 16.937 1.00 32.50 114 LEU A CA 1
ATOM 704 C C . LEU A 1 106 ? 4.572 28.847 17.910 1.00 40.25 114 LEU A C 1
ATOM 705 O O . LEU A 1 106 ? 5.556 29.540 17.593 1.00 35.36 114 LEU A O 1
ATOM 710 N N . LEU A 1 107 ? 4.487 28.247 19.091 1.00 30.28 115 LEU A N 1
ATOM 711 C CA . LEU A 1 107 ? 5.617 28.280 20.040 1.00 31.74 115 LEU A CA 1
ATOM 712 C C . LEU A 1 107 ? 6.623 27.151 19.812 1.00 42.24 115 LEU A C 1
ATOM 713 O O . LEU A 1 107 ? 7.639 27.099 20.488 1.00 41.47 115 LEU A O 1
ATOM 718 N N . GLU A 1 108 ? 6.324 26.241 18.871 1.00 34.85 116 GLU A N 1
ATOM 719 C CA . GLU A 1 108 ? 7.106 25.006 18.660 1.00 37.93 116 GLU A CA 1
ATOM 720 C C . GLU A 1 108 ? 7.213 24.206 19.954 1.00 43.11 116 GLU A C 1
ATOM 721 O O . GLU A 1 108 ? 8.291 23.719 20.339 1.00 43.17 116 GLU A O 1
ATOM 735 N N . PRO A 1 110 ? 5.385 21.154 22.579 1.00 30.69 118 PRO A N 1
ATOM 736 C CA . PRO A 1 110 ? 4.448 20.036 22.733 1.00 32.27 118 PRO A CA 1
ATOM 737 C C . PRO A 1 110 ? 3.204 20.470 23.518 1.00 35.35 118 PRO A C 1
ATOM 738 O O . PRO A 1 110 ? 3.305 21.440 24.273 1.00 38.87 118 PRO A O 1
ATOM 750 N N . VAL A 1 112 ? 0.771 20.345 26.682 1.00 33.07 120 VAL A N 1
ATOM 751 C CA . VAL A 1 112 ? 1.138 19.992 28.063 1.00 31.88 120 VAL A CA 1
ATOM 752 C C . VAL A 1 112 ? -0.018 19.298 28.778 1.00 35.52 120 VAL A C 1
ATOM 753 O O . VAL A 1 112 ? 0.104 18.904 29.937 1.00 38.07 120 VAL A O 1
ATOM 757 N N . TYR A 1 113 ? -1.133 19.151 28.086 1.00 28.74 121 TYR A N 1
ATOM 758 C CA . TYR A 1 113 ? -2.230 18.375 28.632 1.00 27.59 121 TYR A CA 1
ATOM 759 C C . TYR A 1 113 ? -2.817 17.451 27.557 1.00 29.31 121 TYR A C 1
ATOM 760 O O . TYR A 1 113 ? -2.572 17.627 26.353 1.00 29.26 121 TYR A O 1
ATOM 769 N N . THR A 1 114 ? -3.566 16.458 28.019 1.00 27.17 122 THR A N 1
ATOM 770 C CA . THR A 1 114 ? -4.221 15.480 27.156 1.00 35.55 122 THR A CA 1
ATOM 771 C C . THR A 1 114 ? -5.666 15.887 26.971 1.00 28.89 122 THR A C 1
ATOM 772 O O . THR A 1 114 ? -6.322 16.239 27.956 1.00 32.79 122 THR A O 1
ATOM 776 N N . GLY A 1 115 ? -6.157 15.841 25.734 1.00 25.60 123 GLY A N 1
ATOM 777 C CA . GLY A 1 115 ? -7.564 16.070 25.473 1.00 25.20 123 GLY A CA 1
ATOM 778 C C . GLY A 1 115 ? -8.277 14.741 25.257 1.00 27.91 123 GLY A C 1
ATOM 779 O O . GLY A 1 115 ? -7.869 13.972 24.413 1.00 29.65 123 GLY A O 1
ATOM 780 N N . ARG A 1 116 ? -9.346 14.498 26.016 1.00 26.63 124 ARG A N 1
ATOM 781 C CA . ARG A 1 116 ? -10.127 13.236 25.940 1.00 28.00 124 ARG A CA 1
ATOM 782 C C . ARG A 1 116 ? -11.583 13.608 25.746 1.00 34.21 124 ARG A C 1
ATOM 783 O O . ARG A 1 116 ? -12.089 14.484 26.459 1.00 30.82 124 ARG A O 1
ATOM 791 N N . ALA A 1 117 ? -12.273 12.943 24.829 1.00 34.73 125 ALA A N 1
ATOM 792 C CA . ALA A 1 117 ? -13.704 13.189 24.726 1.00 36.29 125 ALA A CA 1
ATOM 793 C C . ALA A 1 117 ? -14.400 12.857 26.055 1.00 33.53 125 ALA A C 1
ATOM 794 O O . ALA A 1 117 ? -14.228 11.774 26.633 1.00 32.02 125 ALA A O 1
ATOM 796 N N . LEU A 1 118 ? -15.187 13.811 26.550 1.00 31.87 126 LEU A N 1
ATOM 797 C CA . LEU A 1 118 ? -15.991 13.596 27.751 1.00 34.61 126 LEU A CA 1
ATOM 798 C C . LEU A 1 118 ? -17.300 12.954 27.344 1.00 37.10 126 LEU A C 1
ATOM 799 O O . LEU A 1 118 ? -17.714 11.929 27.901 1.00 38.69 126 LEU A O 1
ATOM 804 N N . THR A 1 119 ? -17.965 13.590 26.387 1.00 35.05 127 THR A N 1
ATOM 805 C CA . THR A 1 119 ? -19.177 13.052 25.768 1.00 36.77 127 THR A CA 1
ATOM 806 C C . THR A 1 119 ? -18.761 12.503 24.413 1.00 34.10 127 THR A C 1
ATOM 807 O O . THR A 1 119 ? -17.609 12.670 24.030 1.00 39.14 127 THR A O 1
ATOM 811 N N . GLN A 1 120 ? -19.671 11.905 23.650 1.00 35.67 128 GLN A N 1
ATOM 812 C CA . GLN A 1 120 ? -19.360 11.725 22.222 1.00 35.64 128 GLN A CA 1
ATOM 813 C C . GLN A 1 120 ? -19.028 13.085 21.637 1.00 44.70 128 GLN A C 1
ATOM 814 O O . GLN A 1 120 ? -19.629 14.080 22.010 1.00 40.91 128 GLN A O 1
ATOM 820 N N . ALA A 1 121 ? -18.054 13.140 20.744 1.00 33.44 129 ALA A N 1
ATOM 821 C CA . ALA A 1 121 ? -17.612 14.418 20.231 1.00 32.25 129 ALA A CA 1
ATOM 822 C C . ALA A 1 121 ? -17.180 14.304 18.781 1.00 38.49 129 ALA A C 1
ATOM 823 O O . ALA A 1 121 ? -16.808 13.231 18.294 1.00 41.39 129 ALA A O 1
ATOM 825 N N . THR A 1 122 ? -17.247 15.436 18.101 1.00 38.49 130 THR A N 1
ATOM 826 C CA . THR A 1 122 ? -16.756 15.554 16.740 1.00 34.40 130 THR A CA 1
ATOM 827 C C . THR A 1 122 ? -15.847 16.769 16.703 1.00 35.31 130 THR A C 1
ATOM 828 O O . THR A 1 122 ? -16.211 17.835 17.209 1.00 38.17 130 THR A O 1
ATOM 832 N N . CYS A 1 123 ? -14.662 16.585 16.138 1.00 30.15 131 CYS A N 1
ATOM 833 C CA . CYS A 1 123 ? -13.669 17.663 16.071 1.00 30.94 131 CYS A CA 1
ATOM 834 C C . CYS A 1 123 ? -13.234 17.795 14.629 1.00 39.51 131 CYS A C 1
ATOM 835 O O . CYS A 1 123 ? -13.157 16.802 13.904 1.00 39.36 131 CYS A O 1
ATOM 838 N N . LEU A 1 124 ? -12.975 19.028 14.213 1.00 40.82 132 LEU A N 1
ATOM 839 C CA . LEU A 1 124 ? -12.339 19.283 12.929 1.00 38.65 132 LEU A CA 1
ATOM 840 C C . LEU A 1 124 ? -10.839 19.436 13.123 1.00 45.52 132 LEU A C 1
ATOM 841 O O . LEU A 1 124 ? -10.373 20.057 14.079 1.00 40.93 132 LEU A O 1
ATOM 846 N N . PHE A 1 125 ? -10.075 18.840 12.223 1.00 38.89 133 PHE A N 1
ATOM 847 C CA . PHE A 1 125 ? -8.633 18.818 12.369 1.00 32.91 133 PHE A CA 1
ATOM 848 C C . PHE A 1 125 ? -7.952 19.472 11.162 1.00 32.66 133 PHE A C 1
ATOM 849 O O . PHE A 1 125 ? -8.215 19.100 10.013 1.00 39.48 133 PHE A O 1
ATOM 857 N N . LEU A 1 126 ? -7.116 20.461 11.444 1.00 30.34 134 LEU A N 1
ATOM 858 C CA . LEU A 1 126 ? -6.303 21.132 10.437 1.00 32.33 134 LEU A CA 1
ATOM 859 C C . LEU A 1 126 ? -4.850 20.682 10.618 1.00 38.28 134 LEU A C 1
ATOM 860 O O . LEU A 1 126 ? -4.182 21.118 11.557 1.00 36.83 134 LEU A O 1
ATOM 865 N N . ASP A 1 127 ? -4.344 19.795 9.758 1.00 35.95 135 ASP A N 1
ATOM 866 C CA . ASP A 1 127 ? -2.997 19.282 9.992 1.00 36.14 135 ASP A CA 1
ATOM 867 C C . ASP A 1 127 ? -1.945 20.374 9.770 1.00 39.56 135 ASP A C 1
ATOM 868 O O . ASP A 1 127 ? -2.214 21.392 9.114 1.00 41.29 135 ASP A O 1
ATOM 873 N N . ARG A 1 128 ? -0.775 20.208 10.376 1.00 41.32 136 ARG A N 1
ATOM 874 C CA . ARG A 1 128 ? 0.191 21.314 10.409 1.00 39.80 136 ARG A CA 1
ATOM 875 C C . ARG A 1 128 ? 0.618 21.729 9.010 1.00 44.56 136 ARG A C 1
ATOM 876 O O . ARG A 1 128 ? 0.804 22.894 8.756 1.00 36.56 136 ARG A O 1
ATOM 884 N N . GLN A 1 129 ? 0.769 20.786 8.090 1.00 43.31 137 GLN A N 1
ATOM 885 C CA . GLN A 1 129 ? 1.078 21.166 6.710 1.00 48.76 137 GLN A CA 1
ATOM 886 C C . GLN A 1 129 ? -0.009 22.070 6.100 1.00 38.78 137 GLN A C 1
ATOM 887 O O . GLN A 1 129 ? 0.290 23.061 5.440 1.00 41.80 137 GLN A O 1
ATOM 893 N N . ALA A 1 130 ? -1.270 21.720 6.335 1.00 43.68 138 ALA A N 1
ATOM 894 C CA . ALA A 1 130 ? -2.397 22.455 5.774 1.00 42.71 138 ALA A CA 1
ATOM 895 C C . ALA A 1 130 ? -2.466 23.834 6.410 1.00 35.32 138 ALA A C 1
ATOM 896 O O . ALA A 1 130 ? -2.744 24.815 5.745 1.00 41.28 138 ALA A O 1
ATOM 898 N N . PHE A 1 131 ? -2.163 23.882 7.701 1.00 31.50 139 PHE A N 1
ATOM 899 C CA . PHE A 1 131 ? -2.110 25.124 8.468 1.00 34.42 139 PHE A CA 1
ATOM 900 C C . PHE A 1 131 ? -1.067 26.074 7.899 1.00 35.72 139 PHE A C 1
ATOM 901 O O . PHE A 1 131 ? -1.339 27.255 7.641 1.00 33.58 139 PHE A O 1
ATOM 909 N N . GLU A 1 132 ? 0.130 25.558 7.671 1.00 36.06 140 GLU A N 1
ATOM 910 C CA . GLU A 1 132 ? 1.186 26.406 7.106 1.00 38.45 140 GLU A CA 1
ATOM 911 C C . GLU A 1 132 ? 0.796 26.903 5.707 1.00 48.12 140 GLU A C 1
ATOM 912 O O . GLU A 1 132 ? 1.003 28.070 5.381 1.00 38.99 140 GLU A O 1
ATOM 918 N N . ARG A 1 133 ? 0.210 26.018 4.901 1.00 39.55 141 ARG A N 1
ATOM 919 C CA . ARG A 1 133 ? -0.222 26.382 3.549 1.00 46.15 141 ARG A CA 1
ATOM 920 C C . ARG A 1 133 ? -1.281 27.470 3.577 1.00 35.83 141 ARG A C 1
ATOM 921 O O . ARG A 1 133 ? -1.214 28.424 2.803 1.00 47.85 141 ARG A O 1
ATOM 929 N N . LEU A 1 134 ? -2.256 27.300 4.464 1.00 37.95 142 LEU A N 1
ATOM 930 C CA . LEU A 1 134 ? -3.343 28.255 4.681 1.00 41.71 142 LEU A CA 1
ATOM 931 C C . LEU A 1 134 ? -2.864 29.671 5.012 1.00 37.70 142 LEU A C 1
ATOM 932 O O . LEU A 1 134 ? -3.294 30.651 4.392 1.00 40.57 142 LEU A O 1
ATOM 937 N N . LEU A 1 135 ? -2.008 29.783 6.026 1.00 34.20 143 LEU A N 1
ATOM 938 C CA . LEU A 1 135 ? -1.409 31.067 6.376 1.00 34.54 143 LEU A CA 1
ATOM 939 C C . LEU A 1 135 ? -0.580 31.663 5.243 1.00 44.27 143 LEU A C 1
ATOM 940 O O . LEU A 1 135 ? -0.503 32.880 5.087 1.00 39.26 143 LEU A O 1
ATOM 945 N N . ALA A 1 136 ? 0.047 30.816 4.443 1.00 37.43 144 ALA A N 1
ATOM 946 C CA . ALA A 1 136 ? 0.904 31.317 3.384 1.00 40.46 144 ALA A CA 1
ATOM 947 C C . ALA A 1 136 ? 0.109 31.798 2.173 1.00 49.15 144 ALA A C 1
ATOM 948 O O . ALA A 1 136 ? 0.596 32.620 1.410 1.00 45.50 144 ALA A O 1
ATOM 950 N N . THR A 1 137 ? -1.114 31.317 2.001 1.00 43.34 145 THR A N 1
ATOM 951 C CA . THR A 1 137 ? -1.835 31.590 0.758 1.00 51.28 145 THR A CA 1
ATOM 952 C C . THR A 1 137 ? -3.092 32.456 0.917 1.00 43.72 145 THR A C 1
ATOM 953 O O . THR A 1 137 ? -3.607 32.997 -0.060 1.00 49.70 145 THR A O 1
ATOM 957 N N . HIS A 1 138 ? -3.554 32.610 2.153 1.00 46.57 146 HIS A N 1
ATOM 958 C CA . HIS A 1 138 ? -4.764 33.368 2.454 1.00 42.47 146 HIS A CA 1
ATOM 959 C C . HIS A 1 138 ? -4.491 34.430 3.489 1.00 39.12 146 HIS A C 1
ATOM 960 O O . HIS A 1 138 ? -4.701 34.205 4.681 1.00 42.33 146 HIS A O 1
ATOM 967 N N . PRO A 1 139 ? -4.022 35.595 3.040 1.00 40.45 147 PRO A N 1
ATOM 968 C CA . PRO A 1 139 ? -3.570 36.634 3.961 1.00 37.01 147 PRO A CA 1
ATOM 969 C C . PRO A 1 139 ? -4.655 37.100 4.947 1.00 44.36 147 PRO A C 1
ATOM 970 O O . PRO A 1 139 ? -4.327 37.418 6.088 1.00 38.86 147 PRO A O 1
ATOM 974 N N . ALA A 1 140 ? -5.916 37.125 4.530 1.00 41.90 148 ALA A N 1
ATOM 975 C CA . ALA A 1 140 ? -6.986 37.544 5.438 1.00 50.32 148 ALA A CA 1
ATOM 976 C C . ALA A 1 140 ? -7.128 36.595 6.624 1.00 40.38 148 ALA A C 1
ATOM 977 O O . ALA A 1 140 ? -7.384 37.022 7.755 1.00 39.84 148 ALA A O 1
ATOM 979 N N . ILE A 1 141 ? -6.942 35.307 6.379 1.00 45.54 149 ILE A N 1
ATOM 980 C CA . ILE A 1 141 ? -7.056 34.331 7.448 1.00 40.48 149 ILE A CA 1
ATOM 981 C C . ILE A 1 141 ? -5.855 34.470 8.391 1.00 36.22 149 ILE A C 1
ATOM 982 O O . ILE A 1 141 ? -5.998 34.425 9.626 1.00 31.50 149 ILE A O 1
ATOM 987 N N . ALA A 1 142 ? -4.677 34.678 7.807 1.00 30.98 150 ALA A N 1
ATOM 988 C CA . ALA A 1 142 ? -3.480 34.928 8.584 1.00 31.79 150 ALA A CA 1
ATOM 989 C C . ALA A 1 142 ? -3.640 36.165 9.464 1.00 30.97 150 ALA A C 1
ATOM 990 O O . ALA A 1 142 ? -3.221 36.162 10.611 1.00 31.00 150 ALA A O 1
ATOM 992 N N . ARG A 1 143 ? -4.200 37.235 8.896 1.00 32.65 151 ARG A N 1
ATOM 993 C CA . ARG A 1 143 ? -4.306 38.498 9.630 1.00 28.07 151 ARG A CA 1
ATOM 994 C C . ARG A 1 143 ? -5.240 38.310 10.837 1.00 31.59 151 ARG A C 1
ATOM 995 O O . ARG A 1 143 ? -4.970 38.788 11.957 1.00 31.02 151 ARG A O 1
ATOM 1003 N N . ARG A 1 144 ? -6.349 37.620 10.619 1.00 32.19 152 ARG A N 1
ATOM 1004 C CA . ARG A 1 144 ? -7.259 37.381 11.747 1.00 43.57 152 ARG A CA 1
ATOM 1005 C C . ARG A 1 144 ? -6.623 36.486 12.803 1.00 34.82 152 ARG A C 1
ATOM 1006 O O . ARG A 1 144 ? -6.876 36.651 13.995 1.00 33.20 152 ARG A O 1
ATOM 1014 N N . TRP A 1 145 ? -5.815 35.519 12.369 1.00 37.51 153 TRP A N 1
ATOM 1015 C CA . TRP A 1 145 ? -5.158 34.599 13.293 1.00 30.41 153 TRP A CA 1
ATOM 1016 C C . TRP A 1 145 ? -4.207 35.328 14.223 1.00 30.60 153 TRP A C 1
ATOM 1017 O O . TRP A 1 145 ? -4.052 34.995 15.393 1.00 29.34 153 TRP A O 1
ATOM 1028 N N . LEU A 1 146 ? -3.555 36.339 13.670 1.00 28.34 154 LEU A N 1
ATOM 1029 C CA . LEU A 1 146 ? -2.670 37.176 14.429 1.00 26.01 154 LEU A CA 1
ATOM 1030 C C . LEU A 1 146 ? -3.415 37.943 15.530 1.00 23.48 154 LEU A C 1
ATOM 1031 O O . LEU A 1 146 ? -2.951 37.997 16.669 1.00 28.62 154 LEU A O 1
ATOM 1036 N N . SER A 1 147 ? -4.544 38.544 15.197 1.00 27.17 155 SER A N 1
ATOM 1037 C CA . SER A 1 147 ? -5.303 39.245 16.229 1.00 29.27 155 SER A CA 1
ATOM 1038 C C . SER A 1 147 ? -5.853 38.261 17.271 1.00 35.41 155 SER A C 1
ATOM 1039 O O . SER A 1 147 ? -5.905 38.556 18.469 1.00 27.39 155 SER A O 1
ATOM 1042 N N . SER A 1 148 ? -6.254 37.082 16.802 1.00 30.57 156 SER A N 1
ATOM 1043 C CA . SER A 1 148 ? -6.758 36.037 17.724 1.00 27.92 156 SER A CA 1
ATOM 1044 C C . SER A 1 148 ? -5.721 35.619 18.744 1.00 27.49 156 SER A C 1
ATOM 1045 O O . SER A 1 148 ? -6.019 35.568 19.940 1.00 26.92 156 SER A O 1
ATOM 1048 N N . VAL A 1 149 ? -4.491 35.326 18.289 1.00 24.79 157 VAL A N 1
ATOM 1049 C CA . VAL A 1 149 ? -3.456 34.902 19.196 1.00 27.57 157 VAL A CA 1
ATOM 1050 C C . VAL A 1 149 ? -3.166 36.006 20.203 1.00 29.41 157 VAL A C 1
ATOM 1051 O O . VAL A 1 149 ? -3.038 35.746 21.384 1.00 29.75 157 VAL A O 1
ATOM 1055 N N . ALA A 1 150 ? -3.067 37.230 19.705 1.00 27.74 158 ALA A N 1
ATOM 1056 C CA . ALA A 1 150 ? -2.827 38.362 20.609 1.00 26.30 158 ALA A CA 1
ATOM 1057 C C . ALA A 1 150 ? -3.942 38.480 21.644 1.00 27.99 158 ALA A C 1
ATOM 1058 O O . ALA A 1 150 ? -3.659 38.667 22.826 1.00 29.54 158 ALA A O 1
ATOM 1060 N N . GLN A 1 151 ? -5.191 38.348 21.214 1.00 26.82 159 GLN A N 1
ATOM 1061 C CA . GLN A 1 151 ? -6.339 38.530 22.120 1.00 29.01 159 GLN A CA 1
ATOM 1062 C C . GLN A 1 151 ? -6.345 37.431 23.178 1.00 29.56 159 GLN A C 1
ATOM 1063 O O . GLN A 1 151 ? -6.597 37.670 24.373 1.00 28.22 159 GLN A O 1
ATOM 1069 N N . ARG A 1 152 ? -6.063 36.217 22.739 1.00 24.64 160 ARG A N 1
ATOM 1070 C CA . ARG A 1 152 ? -6.204 35.100 23.673 1.00 32.40 160 ARG A CA 1
ATOM 1071 C C . ARG A 1 152 ? -5.140 35.130 24.781 1.00 33.54 160 ARG A C 1
ATOM 1072 O O . ARG A 1 152 ? -5.461 34.904 25.972 1.00 29.55 160 ARG A O 1
ATOM 1080 N N . VAL A 1 153 ? -3.890 35.395 24.402 1.00 26.79 161 VAL A N 1
ATOM 1081 C CA . VAL A 1 153 ? -2.868 35.332 25.436 1.00 27.81 161 VAL A CA 1
ATOM 1082 C C . VAL A 1 153 ? -2.907 36.596 26.289 1.00 24.93 161 VAL A C 1
ATOM 1083 O O . VAL A 1 153 ? -2.680 36.541 27.489 1.00 31.72 161 VAL A O 1
ATOM 1087 N N A SER A 1 154 ? -3.255 37.720 25.684 0.50 26.51 162 SER A N 1
ATOM 1088 N N B SER A 1 154 ? -3.262 37.713 25.678 0.50 26.31 162 SER A N 1
ATOM 1089 C CA A SER A 1 154 ? -3.373 38.947 26.472 0.50 28.66 162 SER A CA 1
ATOM 1090 C CA B SER A 1 154 ? -3.383 38.951 26.443 0.50 29.64 162 SER A CA 1
ATOM 1091 C C A SER A 1 154 ? -4.495 38.850 27.509 0.50 26.42 162 SER A C 1
ATOM 1092 C C B SER A 1 154 ? -4.505 38.881 27.485 0.50 26.43 162 SER A C 1
ATOM 1093 O O A SER A 1 154 ? -4.339 39.319 28.635 0.50 30.32 162 SER A O 1
ATOM 1094 O O B SER A 1 154 ? -4.353 39.390 28.594 0.50 31.14 162 SER A O 1
ATOM 1099 N N . THR A 1 155 ? -5.620 38.232 27.149 1.00 28.88 163 THR A N 1
ATOM 1100 C CA . THR A 1 155 ? -6.711 38.051 28.116 1.00 29.42 163 THR A CA 1
ATOM 1101 C C . THR A 1 155 ? -6.298 37.214 29.326 1.00 28.80 163 THR A C 1
ATOM 1102 O O . THR A 1 155 ? -6.637 37.540 30.457 1.00 29.05 163 THR A O 1
ATOM 1106 N N . ALA A 1 156 ? -5.534 36.153 29.074 1.00 31.16 164 ALA A N 1
ATOM 1107 C CA . ALA A 1 156 ? -4.993 35.336 30.159 1.00 34.15 164 ALA A CA 1
ATOM 1108 C C . ALA A 1 156 ? -4.014 36.135 31.038 1.00 29.56 164 ALA A C 1
ATOM 1109 O O . ALA A 1 156 ? -4.058 36.076 32.272 1.00 32.34 164 ALA A O 1
ATOM 1111 N N . GLN A 1 157 ? -3.135 36.888 30.389 1.00 30.83 165 GLN A N 1
ATOM 1112 C CA . GLN A 1 157 ? -2.185 37.748 31.086 1.00 34.37 165 GLN A CA 1
ATOM 1113 C C . GLN A 1 157 ? -2.878 38.771 31.998 1.00 36.84 165 GLN A C 1
ATOM 1114 O O . GLN A 1 157 ? -2.482 38.976 33.137 1.00 36.14 165 GLN A O 1
ATOM 1120 N N . ILE A 1 158 ? -3.945 39.381 31.504 1.00 34.15 166 ILE A N 1
ATOM 1121 C CA . ILE A 1 158 ? -4.728 40.313 32.308 1.00 32.92 166 ILE A CA 1
ATOM 1122 C C . ILE A 1 158 ? -5.375 39.659 33.516 1.00 34.20 166 ILE A C 1
ATOM 1123 O O . ILE A 1 158 ? -5.421 40.239 34.584 1.00 39.85 166 ILE A O 1
ATOM 1128 N N . ARG A 1 159 ? -5.862 38.424 33.372 1.00 35.16 167 ARG A N 1
ATOM 1129 C CA . ARG A 1 159 ? -6.411 37.755 34.536 1.00 36.63 167 ARG A CA 1
ATOM 1130 C C . ARG A 1 159 ? -5.351 37.496 35.609 1.00 35.82 167 ARG A C 1
ATOM 1131 O O . ARG A 1 159 ? -5.581 37.737 36.789 1.00 38.11 167 ARG A O 1
ATOM 1139 N N . LEU A 1 160 ? -4.171 37.050 35.181 1.00 38.99 168 LEU A N 1
ATOM 1140 C CA . LEU A 1 160 ? -3.076 36.760 36.120 1.00 37.09 168 LEU A CA 1
ATOM 1141 C C . LEU A 1 160 ? -2.603 38.021 36.846 1.00 38.77 168 LEU A C 1
ATOM 1142 O O . LEU A 1 160 ? -2.492 38.047 38.070 1.00 41.50 168 LEU A O 1
ATOM 1155 N N . GLY A 1 162 ? -4.111 40.765 37.469 1.00 45.21 170 GLY A N 1
ATOM 1156 C CA . GLY A 1 162 ? -5.090 41.308 38.392 1.00 44.49 170 GLY A CA 1
ATOM 1157 C C . GLY A 1 162 ? -5.147 40.560 39.709 1.00 52.87 170 GLY A C 1
ATOM 1158 O O . GLY A 1 162 ? -5.687 41.057 40.687 1.00 62.38 170 GLY A O 1
ATOM 1167 N N . LEU A 1 164 ? -2.344 39.124 41.328 1.00 47.14 172 LEU A N 1
ATOM 1168 C CA . LEU A 1 164 ? -1.099 39.218 42.093 1.00 40.45 172 LEU A CA 1
ATOM 1169 C C . LEU A 1 164 ? -1.182 40.144 43.309 1.00 53.44 172 LEU A C 1
ATOM 1170 O O . LEU A 1 164 ? -1.687 41.267 43.229 1.00 44.56 172 LEU A O 1
ATOM 1175 N N . GLY A 1 165 ? -0.667 39.665 44.434 1.00 46.26 173 GLY A N 1
ATOM 1176 C CA . GLY A 1 165 ? -0.658 40.452 45.651 1.00 58.57 173 GLY A CA 1
ATOM 1177 C C . GLY A 1 165 ? -1.991 40.592 46.359 1.00 57.88 173 GLY A C 1
ATOM 1178 O O . GLY A 1 165 ? -2.041 41.126 47.462 1.00 55.23 173 GLY A O 1
ATOM 1179 N N . ARG A 1 166 ? -3.071 40.119 45.735 1.00 49.59 174 ARG A N 1
ATOM 1180 C CA . ARG A 1 166 ? -4.390 40.211 46.349 1.00 48.44 174 ARG A CA 1
ATOM 1181 C C . ARG A 1 166 ? -4.531 39.089 47.374 1.00 36.13 174 ARG A C 1
ATOM 1182 O O . ARG A 1 166 ? -3.950 38.029 47.192 1.00 40.46 174 ARG A O 1
ATOM 1190 N N . PRO A 1 167 ? -5.283 39.328 48.457 1.00 42.70 175 PRO A N 1
ATOM 1191 C CA . PRO A 1 167 ? -5.546 38.301 49.458 1.00 41.47 175 PRO A CA 1
ATOM 1192 C C . PRO A 1 167 ? -6.257 37.141 48.806 1.00 39.28 175 PRO A C 1
ATOM 1193 O O . PRO A 1 167 ? -7.007 37.334 47.841 1.00 35.72 175 PRO A O 1
ATOM 1197 N N . LEU A 1 168 ? -6.007 35.947 49.315 1.00 36.73 176 LEU A N 1
ATOM 1198 C CA . LEU A 1 168 ? -6.551 34.750 48.716 1.00 33.34 176 LEU A CA 1
ATOM 1199 C C . LEU A 1 168 ? -8.079 34.795 48.518 1.00 34.15 176 LEU A C 1
ATOM 1200 O O . LEU A 1 168 ? -8.545 34.411 47.466 1.00 31.88 176 LEU A O 1
ATOM 1205 N N . PRO A 1 169 ? -8.859 35.292 49.512 1.00 43.12 177 PRO A N 1
ATOM 1206 C CA . PRO A 1 169 ? -10.307 35.310 49.228 1.00 35.20 177 PRO A CA 1
ATOM 1207 C C . PRO A 1 169 ? -10.673 36.137 47.984 1.00 36.97 177 PRO A C 1
ATOM 1208 O O . PRO A 1 169 ? -11.552 35.749 47.222 1.00 32.99 177 PRO A O 1
ATOM 1212 N N . ALA A 1 170 ? -10.000 37.261 47.777 1.00 35.41 178 ALA A N 1
ATOM 1213 C CA . ALA A 1 170 ? -10.258 38.073 46.594 1.00 35.70 178 ALA A CA 1
ATOM 1214 C C . ALA A 1 170 ? -9.820 37.365 45.333 1.00 34.68 178 ALA A C 1
ATOM 1215 O O . ALA A 1 170 ? -10.436 37.517 44.285 1.00 34.92 178 ALA A O 1
ATOM 1217 N N . GLN A 1 171 ? -8.722 36.623 45.418 1.00 37.19 179 GLN A N 1
ATOM 1218 C CA . GLN A 1 171 ? -8.274 35.843 44.264 1.00 31.76 179 GLN A CA 1
ATOM 1219 C C . GLN A 1 171 ? -9.298 34.759 43.883 1.00 25.76 179 GLN A C 1
ATOM 1220 O O . GLN A 1 171 ? -9.564 34.530 42.717 1.00 30.14 179 GLN A O 1
ATOM 1226 N N . VAL A 1 172 ? -9.860 34.093 44.885 1.00 30.18 180 VAL A N 1
ATOM 1227 C CA . VAL A 1 172 ? -10.826 33.031 44.629 1.00 30.21 180 VAL A CA 1
ATOM 1228 C C . VAL A 1 172 ? -12.115 33.637 44.036 1.00 27.79 180 VAL A C 1
ATOM 1229 O O . VAL A 1 172 ? -12.686 33.124 43.072 1.00 29.08 180 VAL A O 1
ATOM 1233 N N . ALA A 1 173 ? -12.528 34.765 44.608 1.00 32.14 181 ALA A N 1
ATOM 1234 C CA . ALA A 1 173 ? -13.686 35.495 44.062 1.00 35.64 181 ALA A CA 1
ATOM 1235 C C . ALA A 1 173 ? -13.485 35.816 42.581 1.00 31.45 181 ALA A C 1
ATOM 1236 O O . ALA A 1 173 ? -14.345 35.539 41.739 1.00 32.13 181 ALA A O 1
ATOM 1238 N N . GLN A 1 174 ? -12.333 36.396 42.255 1.00 28.46 182 GLN A N 1
ATOM 1239 C CA . GLN A 1 174 ? -12.050 36.754 40.871 1.00 38.49 182 GLN A CA 1
ATOM 1240 C C . GLN A 1 174 ? -12.007 35.512 39.974 1.00 34.67 182 GLN A C 1
ATOM 1241 O O . GLN A 1 174 ? -12.546 35.500 38.849 1.00 30.11 182 GLN A O 1
ATOM 1247 N N . LEU A 1 175 ? -11.347 34.470 40.468 1.00 31.87 183 LEU A N 1
ATOM 1248 C CA . LEU A 1 175 ? -11.192 33.265 39.667 1.00 27.52 183 LEU A CA 1
ATOM 1249 C C . LEU A 1 175 ? -12.564 32.676 39.339 1.00 29.92 183 LEU A C 1
ATOM 1250 O O . LEU A 1 175 ? -12.817 32.272 38.207 1.00 33.00 183 LEU A O 1
ATOM 1255 N N . LEU A 1 176 ? -13.438 32.630 40.340 1.00 30.97 184 LEU A N 1
ATOM 1256 C CA . LEU A 1 176 ? -14.805 32.129 40.127 1.00 33.75 184 LEU A CA 1
ATOM 1257 C C . LEU A 1 176 ? -15.531 32.935 39.068 1.00 32.41 184 LEU A C 1
ATOM 1258 O O . LEU A 1 176 ? -16.181 32.381 38.185 1.00 30.08 184 LEU A O 1
ATOM 1263 N N . LEU A 1 177 ? -15.422 34.255 39.161 1.00 33.44 185 LEU A N 1
ATOM 1264 C CA . LEU A 1 177 ? -16.113 35.125 38.222 1.00 38.06 185 LEU A CA 1
ATOM 1265 C C . LEU A 1 177 ? -15.593 34.922 36.812 1.00 35.61 185 LEU A C 1
ATOM 1266 O O . LEU A 1 177 ? -16.366 34.941 35.859 1.00 35.44 185 LEU A O 1
ATOM 1271 N N . ASP A 1 178 ? -14.278 34.725 36.679 1.00 35.71 186 ASP A N 1
ATOM 1272 C CA . ASP A 1 178 ? -13.659 34.568 35.365 1.00 36.81 186 ASP A CA 1
ATOM 1273 C C . ASP A 1 178 ? -13.924 33.168 34.777 1.00 29.23 186 ASP A C 1
ATOM 1274 O O . ASP A 1 178 ? -13.961 33.009 33.570 1.00 34.05 186 ASP A O 1
ATOM 1279 N N . GLU A 1 179 ? -14.024 32.162 35.643 1.00 32.85 187 GLU A N 1
ATOM 1280 C CA . GLU A 1 179 ? -14.252 30.766 35.202 1.00 39.80 187 GLU A CA 1
ATOM 1281 C C . GLU A 1 179 ? -15.691 30.462 34.822 1.00 42.87 187 GLU A C 1
ATOM 1282 O O . GLU A 1 179 ? -15.972 29.550 34.015 1.00 39.92 187 GLU A O 1
ATOM 1288 N N . ALA A 1 180 ? -16.608 31.226 35.401 1.00 38.51 188 ALA A N 1
ATOM 1289 C CA . ALA A 1 180 ? -18.041 30.950 35.250 1.00 38.17 188 ALA A CA 1
ATOM 1290 C C . ALA A 1 180 ? -18.529 30.933 33.813 1.00 41.84 188 ALA A C 1
ATOM 1291 O O . ALA A 1 180 ? -18.244 31.837 33.030 1.00 44.82 188 ALA A O 1
ATOM 1293 N N . ILE A 1 181 ? -19.299 29.889 33.487 1.00 40.22 189 ILE A N 1
ATOM 1294 C CA . ILE A 1 181 ? -20.038 29.790 32.238 1.00 46.18 189 ILE A CA 1
ATOM 1295 C C . ILE A 1 181 ? -21.500 29.668 32.625 1.00 42.61 189 ILE A C 1
ATOM 1296 O O . ILE A 1 181 ? -21.872 28.692 33.268 1.00 41.44 189 ILE A O 1
ATOM 1301 N N . ASP A 1 182 ? -22.303 30.667 32.276 1.00 52.42 190 ASP A N 1
ATOM 1302 C CA . ASP A 1 182 ? -23.699 30.707 32.687 1.00 54.48 190 ASP A CA 1
ATOM 1303 C C . ASP A 1 182 ? -23.794 30.559 34.208 1.00 51.83 190 ASP A C 1
ATOM 1304 O O . ASP A 1 182 ? -24.625 29.817 34.731 1.00 48.91 190 ASP A O 1
ATOM 1309 N N . ALA A 1 183 ? -22.898 31.261 34.898 1.00 37.13 191 ALA A N 1
ATOM 1310 C CA . ALA A 1 183 ? -22.868 31.321 36.366 1.00 38.57 191 ALA A CA 1
ATOM 1311 C C . ALA A 1 183 ? -22.459 30.010 37.021 1.00 37.94 191 ALA A C 1
ATOM 1312 O O . ALA A 1 183 ? -22.635 29.846 38.221 1.00 42.90 191 ALA A O 1
ATOM 1314 N N . ARG A 1 184 ? -21.877 29.092 36.248 1.00 37.92 192 ARG A N 1
ATOM 1315 C CA . ARG A 1 184 ? -21.453 27.812 36.818 1.00 31.90 192 ARG A CA 1
ATOM 1316 C C . ARG A 1 184 ? -19.986 27.536 36.608 1.00 30.63 192 ARG A C 1
ATOM 1317 O O . ARG A 1 184 ? -19.439 27.846 35.554 1.00 38.92 192 ARG A O 1
ATOM 1325 N N . ILE A 1 185 ? -19.382 26.922 37.619 1.00 35.54 193 ILE A N 1
ATOM 1326 C CA . ILE A 1 185 ? -17.997 26.491 37.590 1.00 38.29 193 ILE A CA 1
ATOM 1327 C C . ILE A 1 185 ? -17.945 24.992 37.908 1.00 38.58 193 ILE A C 1
ATOM 1328 O O . ILE A 1 185 ? -18.271 24.593 39.023 1.00 40.09 193 ILE A O 1
ATOM 1333 N N . GLU A 1 186 ? -17.527 24.170 36.956 1.00 40.78 194 GLU A N 1
ATOM 1334 C CA . GLU A 1 186 ? -17.476 22.727 37.200 1.00 37.44 194 GLU A CA 1
ATOM 1335 C C . GLU A 1 186 ? -16.049 22.168 37.346 1.00 40.62 194 GLU A C 1
ATOM 1336 O O . GLU A 1 186 ? -15.800 21.009 37.028 1.00 71.54 194 GLU A O 1
ATOM 1342 N N . LEU A 1 187 ? -15.125 22.983 37.829 1.00 39.68 195 LEU A N 1
ATOM 1343 C CA . LEU A 1 187 ? -13.757 22.516 38.032 1.00 44.07 195 LEU A CA 1
ATOM 1344 C C . LEU A 1 187 ? -13.604 22.052 39.463 1.00 36.20 195 LEU A C 1
ATOM 1345 O O . LEU A 1 187 ? -14.276 22.566 40.335 1.00 34.78 195 LEU A O 1
ATOM 1350 N N . ALA A 1 188 ? -12.716 21.101 39.694 1.00 33.57 196 ALA A N 1
ATOM 1351 C CA . ALA A 1 188 ? -12.512 20.580 41.040 1.00 38.01 196 ALA A CA 1
ATOM 1352 C C . ALA A 1 188 ? -11.884 21.658 41.895 1.00 33.56 196 ALA A C 1
ATOM 1353 O O . ALA A 1 188 ? -11.104 22.479 41.394 1.00 33.02 196 ALA A O 1
ATOM 1355 N N . GLN A 1 189 ? -12.197 21.655 43.193 1.00 34.01 197 GLN A N 1
ATOM 1356 C CA . GLN A 1 189 ? -11.557 22.599 44.120 1.00 31.79 197 GLN A CA 1
ATOM 1357 C C . GLN A 1 189 ? -10.030 22.447 44.180 1.00 26.81 197 GLN A C 1
ATOM 1358 O O . GLN A 1 189 ? -9.309 23.436 44.331 1.00 31.39 197 GLN A O 1
ATOM 1364 N N . ARG A 1 190 ? -9.537 21.221 44.041 1.00 28.51 198 ARG A N 1
ATOM 1365 C CA . ARG A 1 190 ? -8.092 21.002 43.971 1.00 31.50 198 ARG A CA 1
ATOM 1366 C C . ARG A 1 190 ? -7.445 21.747 42.792 1.00 37.35 198 ARG A C 1
ATOM 1367 O O . ARG A 1 190 ? -6.331 22.249 42.909 1.00 34.10 198 ARG A O 1
ATOM 1375 N N . THR A 1 191 ? -8.145 21.817 41.664 1.00 34.38 199 THR A N 1
ATOM 1376 C CA . THR A 1 191 ? -7.640 22.520 40.488 1.00 29.83 199 THR A CA 1
ATOM 1377 C C . THR A 1 191 ? -7.717 24.031 40.666 1.00 26.27 199 THR A C 1
ATOM 1378 O O . THR A 1 191 ? -6.772 24.758 40.345 1.00 34.59 199 THR A O 1
ATOM 1382 N N . LEU A 1 192 ? -8.833 24.502 41.197 1.00 28.12 200 LEU A N 1
ATOM 1383 C CA . LEU A 1 192 ? -8.956 25.924 41.527 1.00 28.59 200 LEU A CA 1
ATOM 1384 C C . LEU A 1 192 ? -7.842 26.347 42.474 1.00 35.19 200 LEU A C 1
ATOM 1385 O O . LEU A 1 192 ? -7.230 27.384 42.276 1.00 28.97 200 LEU A O 1
ATOM 1390 N N . ALA A 1 193 ? -7.582 25.532 43.493 1.00 25.66 201 ALA A N 1
ATOM 1391 C CA . ALA A 1 193 ? -6.525 25.826 44.442 1.00 29.43 201 ALA A CA 1
ATOM 1392 C C . ALA A 1 193 ? -5.172 25.883 43.740 1.00 35.21 201 ALA A C 1
ATOM 1393 O O . ALA A 1 193 ? -4.420 26.830 43.942 1.00 31.82 201 ALA A O 1
ATOM 1395 N N . ALA A 1 194 ? -4.873 24.894 42.892 1.00 32.36 202 ALA A N 1
ATOM 1396 C CA . ALA A 1 194 ? -3.588 24.861 42.197 1.00 32.39 202 ALA A CA 1
ATOM 1397 C C . ALA A 1 194 ? -3.405 26.099 41.315 1.00 34.19 202 ALA A C 1
ATOM 1398 O O . ALA A 1 194 ? -2.292 26.620 41.191 1.00 31.69 202 ALA A O 1
ATOM 1408 N N . LEU A 1 196 ? -4.226 29.001 41.871 1.00 27.37 204 LEU A N 1
ATOM 1409 C CA . LEU A 1 196 ? -3.853 30.150 42.700 1.00 27.22 204 LEU A CA 1
ATOM 1410 C C . LEU A 1 196 ? -2.609 29.905 43.538 1.00 38.95 204 LEU A C 1
ATOM 1411 O O . LEU A 1 196 ? -2.245 30.742 44.367 1.00 39.09 204 LEU A O 1
ATOM 1416 N N . GLY A 1 197 ? -1.947 28.774 43.323 1.00 34.30 205 GLY A N 1
ATOM 1417 C CA . GLY A 1 197 ? -0.726 28.478 44.065 1.00 34.40 205 GLY A CA 1
ATOM 1418 C C . GLY A 1 197 ? -1.055 28.135 45.498 1.00 35.99 205 GLY A C 1
ATOM 1419 O O . GLY A 1 197 ? -0.189 28.207 46.357 1.00 38.50 205 GLY A O 1
ATOM 1420 N N . ALA A 1 198 ? -2.301 27.727 45.735 1.00 37.17 206 ALA A N 1
ATOM 1421 C CA . ALA A 1 198 ? -2.829 27.462 47.080 1.00 36.09 206 ALA A CA 1
ATOM 1422 C C . ALA A 1 198 ? -3.185 25.992 47.311 1.00 38.13 206 ALA A C 1
ATOM 1423 O O . ALA A 1 198 ? -3.149 25.180 46.393 1.00 37.05 206 ALA A O 1
ATOM 1425 N N . GLN A 1 199 ? -3.536 25.671 48.549 1.00 44.08 207 GLN A N 1
ATOM 1426 C CA . GLN A 1 199 ? -3.936 24.325 48.951 1.00 44.22 207 GLN A CA 1
ATOM 1427 C C . GLN A 1 199 ? -5.454 24.193 48.955 1.00 38.74 207 GLN A C 1
ATOM 1428 O O . GLN A 1 199 ? -6.152 25.157 49.249 1.00 37.98 207 GLN A O 1
ATOM 1434 N N . ARG A 1 200 ? -5.962 22.999 48.649 1.00 33.56 208 ARG A N 1
ATOM 1435 C CA . ARG A 1 200 ? -7.401 22.753 48.673 1.00 38.16 208 ARG A CA 1
ATOM 1436 C C . ARG A 1 200 ? -8.122 23.147 49.989 1.00 38.28 208 ARG A C 1
ATOM 1437 O O . ARG A 1 200 ? -9.200 23.754 49.938 1.00 32.54 208 ARG A O 1
ATOM 1445 N N . PRO A 1 201 ? -7.535 22.833 51.166 1.00 37.97 209 PRO A N 1
ATOM 1446 C CA . PRO A 1 201 ? -8.244 23.239 52.389 1.00 39.35 209 PRO A CA 1
ATOM 1447 C C . PRO A 1 201 ? -8.457 24.755 52.500 1.00 37.96 209 PRO A C 1
ATOM 1448 O O . PRO A 1 201 ? -9.476 25.184 53.050 1.00 38.32 209 PRO A O 1
ATOM 1452 N N . SER A 1 202 ? -7.508 25.539 51.991 1.00 38.49 210 SER A N 1
ATOM 1453 C CA . SER A 1 202 ? -7.634 26.988 51.987 1.00 37.83 210 SER A CA 1
ATOM 1454 C C . SER A 1 202 ? -8.770 27.433 51.095 1.00 38.93 210 SER A C 1
ATOM 1455 O O . SER A 1 202 ? -9.550 28.289 51.469 1.00 35.71 210 SER A O 1
ATOM 1458 N N . ILE A 1 203 ? -8.847 26.856 49.904 1.00 34.41 211 ILE A N 1
ATOM 1459 C CA . ILE A 1 203 ? -9.927 27.186 48.976 1.00 31.91 211 ILE A CA 1
ATOM 1460 C C . ILE A 1 203 ? -11.263 26.759 49.556 1.00 35.87 211 ILE A C 1
ATOM 1461 O O . ILE A 1 203 ? -12.230 27.511 49.461 1.00 31.81 211 ILE A O 1
ATOM 1466 N N . ASN A 1 204 ? -11.319 25.581 50.194 1.00 31.50 212 ASN A N 1
ATOM 1467 C CA . ASN A 1 204 ? -12.590 25.095 50.717 1.00 34.65 212 ASN A CA 1
ATOM 1468 C C . ASN A 1 204 ? -13.144 26.009 51.822 1.00 31.54 212 ASN A C 1
ATOM 1469 O O . ASN A 1 204 ? -14.351 26.270 51.884 1.00 36.54 212 ASN A O 1
ATOM 1474 N N . LYS A 1 205 ? -12.262 26.501 52.688 1.00 34.65 213 LYS A N 1
ATOM 1475 C CA . LYS A 1 205 ? -12.664 27.414 53.751 1.00 34.03 213 LYS A CA 1
ATOM 1476 C C . LYS A 1 205 ? -13.286 28.694 53.189 1.00 37.01 213 LYS A C 1
ATOM 1477 O O . LYS A 1 205 ? -14.308 29.174 53.684 1.00 34.95 213 LYS A O 1
ATOM 1483 N N . ILE A 1 206 ? -12.651 29.239 52.157 1.00 32.10 214 ILE A N 1
ATOM 1484 C CA . ILE A 1 206 ? -13.138 30.450 51.502 1.00 36.04 214 ILE A CA 1
ATOM 1485 C C . ILE A 1 206 ? -14.470 30.204 50.782 1.00 37.75 214 ILE A C 1
ATOM 1486 O O . ILE A 1 206 ? -15.385 31.023 50.848 1.00 35.10 214 ILE A O 1
ATOM 1491 N N . LEU A 1 207 ? -14.592 29.060 50.124 1.00 33.35 215 LEU A N 1
ATOM 1492 C CA . LEU A 1 207 ? -15.854 28.706 49.485 1.00 38.29 215 LEU A CA 1
ATOM 1493 C C . LEU A 1 207 ? -16.998 28.549 50.517 1.00 40.97 215 LEU A C 1
ATOM 1494 O O . LEU A 1 207 ? -18.168 28.921 50.266 1.00 35.94 215 LEU A O 1
A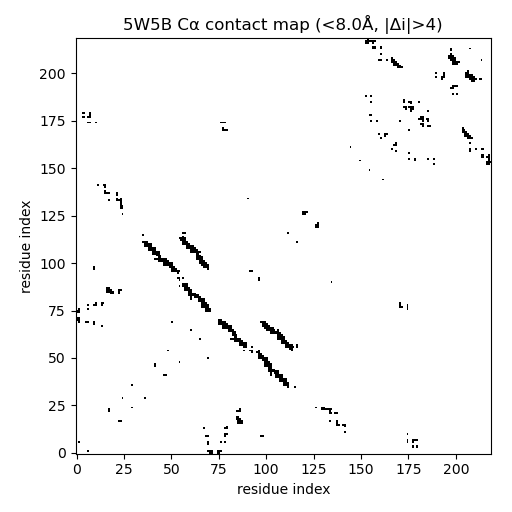TOM 1499 N N . LYS A 1 208 ? -16.680 27.970 51.665 1.00 33.97 216 LYS A N 1
ATOM 1500 C CA . LYS A 1 208 ? -17.680 27.833 52.723 1.00 39.56 216 LYS A CA 1
ATOM 1501 C C . LYS A 1 208 ? -18.171 29.201 53.200 1.00 42.93 216 LYS A C 1
ATOM 1502 O O . LYS A 1 208 ? -19.370 29.384 53.469 1.00 40.48 216 LYS A O 1
ATOM 1508 N N . GLU A 1 209 ? -17.241 30.149 53.310 1.00 38.65 217 GLU A N 1
ATOM 1509 C CA . GLU A 1 209 ? -17.568 31.512 53.727 1.00 48.38 217 GLU A CA 1
ATOM 1510 C C . GLU A 1 209 ? -18.433 32.223 52.707 1.00 38.82 217 GLU A C 1
ATOM 1511 O O . GLU A 1 209 ? -19.410 32.878 53.067 1.00 44.08 217 GLU A O 1
ATOM 1517 N N . PHE A 1 210 ? -18.058 32.109 51.435 1.00 42.39 218 PHE A N 1
ATOM 1518 C CA . PHE A 1 210 ? -18.863 32.665 50.347 1.00 35.11 218 PHE A CA 1
ATOM 1519 C C . PHE A 1 210 ? -20.264 32.056 50.337 1.00 41.91 218 PHE A C 1
ATOM 1520 O O . PHE A 1 210 ? -21.243 32.758 50.120 1.00 42.99 218 PHE A O 1
ATOM 1528 N N . GLU A 1 211 ? -20.347 30.744 50.560 1.00 36.59 219 GLU A N 1
ATOM 1529 C CA . GLU A 1 211 ? -21.634 30.048 50.669 1.00 50.78 219 GLU A CA 1
ATOM 1530 C C . GLU A 1 211 ? -22.469 30.593 51.835 1.00 55.07 219 GLU A C 1
ATOM 1531 O O . GLU A 1 211 ? -23.675 30.811 51.693 1.00 47.67 219 GLU A O 1
ATOM 1537 N N . ARG A 1 212 ? -21.834 30.819 52.986 1.00 46.71 220 ARG A N 1
ATOM 1538 C CA . ARG A 1 212 ? -22.562 31.328 54.143 1.00 47.91 220 ARG A CA 1
ATOM 1539 C C . ARG A 1 212 ? -23.069 32.747 53.880 1.00 49.62 220 ARG A C 1
ATOM 1540 O O . ARG A 1 212 ? -24.150 33.112 54.328 1.00 55.40 220 ARG A O 1
ATOM 1548 N N . ASP A 1 213 ? -22.310 33.538 53.125 1.00 56.09 221 ASP A N 1
ATOM 1549 C CA . ASP A 1 213 ? -22.729 34.903 52.812 1.00 75.25 221 ASP A CA 1
ATOM 1550 C C . ASP A 1 213 ? -23.702 34.956 51.622 1.00 67.39 221 ASP A C 1
ATOM 1551 O O . ASP A 1 213 ? -24.093 36.036 51.172 1.00 68.04 221 ASP A O 1
ATOM 1556 N N . ARG A 1 214 ? -24.081 33.779 51.132 1.00 52.87 222 ARG A N 1
ATOM 1557 C CA . ARG A 1 214 ? -25.015 33.624 50.012 1.00 52.54 222 ARG A CA 1
ATOM 1558 C C . ARG A 1 214 ? -24.497 34.207 48.701 1.00 45.66 222 ARG A C 1
ATOM 1559 O O . ARG A 1 214 ? -25.276 34.728 47.896 1.00 53.02 222 ARG A O 1
ATOM 1567 N N . LEU A 1 215 ? -23.187 34.104 48.482 1.00 43.28 223 LEU A N 1
ATOM 1568 C CA . LEU A 1 215 ? -22.578 34.551 47.232 1.00 44.44 223 LEU A CA 1
ATOM 1569 C C . LEU A 1 215 ? -22.564 33.438 46.187 1.00 46.12 223 LEU A C 1
ATOM 1570 O O . LEU A 1 215 ? -22.674 33.694 44.982 1.00 37.81 223 LEU A O 1
ATOM 1575 N N . ILE A 1 216 ? -22.414 32.204 46.661 1.00 42.37 224 ILE A N 1
ATOM 1576 C CA . ILE A 1 216 ? -22.385 31.020 45.803 1.00 36.72 224 ILE A CA 1
ATOM 1577 C C . ILE A 1 216 ? -23.156 29.873 46.430 1.00 42.54 224 ILE A C 1
ATOM 1578 O O . ILE A 1 216 ? -23.445 29.888 47.618 1.00 40.47 224 ILE A O 1
ATOM 1583 N N . THR A 1 217 ? -23.476 28.874 45.621 1.00 40.40 225 THR A N 1
ATOM 1584 C CA . THR A 1 217 ? -24.003 27.609 46.115 1.00 47.15 225 THR A CA 1
ATOM 1585 C C . THR A 1 217 ? -23.022 26.538 45.688 1.00 49.69 225 THR A C 1
ATOM 1586 O O . THR A 1 217 ? -22.511 26.582 44.575 1.00 48.57 225 THR A O 1
ATOM 1590 N N . VAL A 1 218 ? -22.696 25.618 46.588 1.00 43.52 226 VAL A N 1
ATOM 1591 C CA . VAL A 1 218 ? -21.717 24.592 46.261 1.00 39.94 226 VAL A CA 1
ATOM 1592 C C . VAL A 1 218 ? -22.417 23.235 46.283 1.00 63.45 226 VAL A C 1
ATOM 1593 O O . VAL A 1 218 ? -22.657 22.669 47.350 1.00 63.84 226 VAL A O 1
ATOM 1597 N N . GLY A 1 219 ? -22.774 22.736 45.104 1.00 62.39 227 GLY A N 1
ATOM 1598 C CA . GLY A 1 219 ? -23.384 21.423 44.990 1.00 59.74 227 GLY A CA 1
ATOM 1599 C C . GLY A 1 219 ? -22.347 20.315 45.040 1.00 62.27 227 GLY A C 1
ATOM 1600 O O . GLY A 1 219 ? -21.234 20.509 45.525 1.00 54.89 227 GLY A O 1
ATOM 1601 N N . TYR A 1 220 ? -22.711 19.145 44.531 1.00 72.62 228 TYR A N 1
ATOM 1602 C CA . TYR A 1 220 ? -21.811 17.999 44.539 1.00 66.13 228 TYR A CA 1
ATOM 1603 C C . TYR A 1 220 ? -20.565 18.242 43.680 1.00 57.76 228 TYR A C 1
ATOM 1604 O O . TYR A 1 220 ? -19.437 18.132 44.162 1.00 57.81 228 TYR A O 1
ATOM 1613 N N . ALA A 1 221 ? -20.764 18.577 42.411 1.00 57.05 229 ALA A N 1
ATOM 1614 C CA . ALA A 1 221 ? -19.631 18.790 41.503 1.00 62.30 229 ALA A CA 1
ATOM 1615 C C . ALA A 1 221 ? -19.514 20.246 41.021 1.00 63.97 229 ALA A C 1
ATOM 1616 O O . ALA A 1 221 ? -18.495 20.657 40.458 1.00 67.09 229 ALA A O 1
ATOM 1618 N N . VAL A 1 222 ? -20.551 21.034 41.258 1.00 52.59 230 VAL A N 1
ATOM 1619 C CA . VAL A 1 222 ? -20.610 22.348 40.652 1.00 48.25 230 VAL A CA 1
ATOM 1620 C C . VAL A 1 222 ? -20.660 23.466 41.704 1.00 52.08 230 VAL A C 1
ATOM 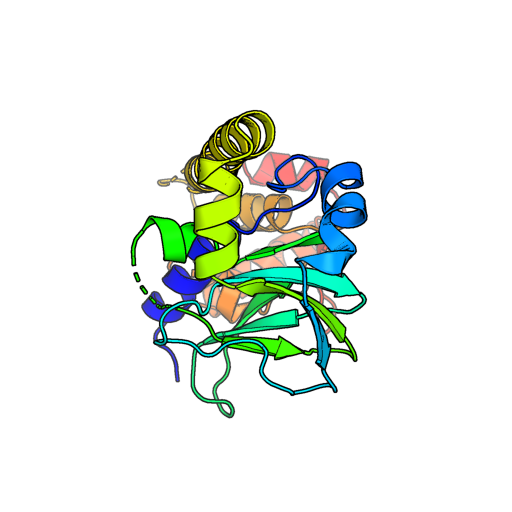1621 O O . VAL A 1 222 ? -21.255 23.315 42.767 1.00 52.69 230 VAL A O 1
ATOM 1625 N N . ILE A 1 223 ? -19.988 24.572 41.402 1.00 39.56 231 ILE A N 1
ATOM 1626 C CA . ILE A 1 223 ? -20.185 25.816 42.115 1.00 37.69 231 ILE A CA 1
ATOM 1627 C C . ILE A 1 223 ? -21.068 26.722 41.246 1.00 36.24 231 ILE A C 1
ATOM 1628 O O . ILE A 1 223 ? -20.790 26.919 40.064 1.00 36.58 231 ILE A O 1
ATOM 1633 N N . GLU A 1 224 ? -22.169 27.214 41.807 1.00 39.02 232 GLU A N 1
ATOM 1634 C CA . GLU A 1 224 ? -22.989 28.220 41.129 1.00 43.39 232 GLU A CA 1
ATOM 1635 C C . GLU A 1 224 ? -22.823 29.592 41.786 1.00 41.40 232 GLU A C 1
ATOM 1636 O O . GLU A 1 224 ? -22.858 29.712 43.005 1.00 38.43 232 GLU A O 1
ATOM 1642 N N . ILE A 1 225 ? -22.639 30.625 40.975 1.00 37.75 233 ILE A N 1
ATOM 1643 C CA . ILE A 1 225 ? -22.602 31.988 41.512 1.00 36.02 233 ILE A CA 1
ATOM 1644 C C . ILE A 1 225 ? -24.033 32.476 41.750 1.00 36.50 233 ILE A C 1
ATOM 1645 O O . ILE A 1 225 ? -24.845 32.576 40.814 1.00 41.37 233 ILE A O 1
ATOM 1650 N N . THR A 1 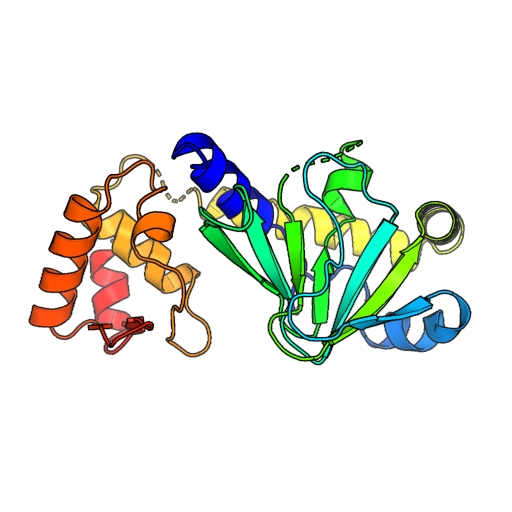226 ? -24.368 32.749 43.006 1.00 44.52 234 THR A N 1
ATOM 1651 C CA . THR A 1 226 ? -25.741 33.161 43.284 1.00 50.05 234 THR A CA 1
ATOM 1652 C C . THR A 1 226 ? -25.887 34.671 43.361 1.00 63.24 234 THR A C 1
ATOM 1653 O O . THR A 1 226 ? -26.966 35.171 43.078 1.00 63.31 234 THR A O 1
ATOM 1657 N N . ASP A 1 227 ? -24.822 35.392 43.722 1.00 58.54 235 ASP A N 1
ATOM 1658 C CA . ASP A 1 227 ? -24.854 36.863 43.736 1.00 68.54 235 ASP A CA 1
ATOM 1659 C C . ASP A 1 227 ? -23.604 37.452 43.096 1.00 57.17 235 ASP A C 1
ATOM 1660 O O . ASP A 1 227 ? -22.589 37.647 43.760 1.00 53.05 235 ASP A O 1
ATOM 1665 N N . GLN A 1 228 ? -23.697 37.745 41.805 1.00 54.10 236 GLN A N 1
ATOM 1666 C CA . GLN A 1 228 ? -22.553 38.196 41.021 1.00 54.32 236 GLN A CA 1
ATOM 1667 C C . GLN A 1 228 ? -21.999 39.539 41.511 1.00 57.73 236 GLN A C 1
ATOM 1668 O O . GLN A 1 228 ? -20.788 39.697 41.657 1.00 47.10 236 GLN A O 1
ATOM 1674 N N . HIS A 1 229 ? -22.885 40.497 41.773 1.00 50.77 237 HIS A N 1
ATOM 1675 C CA . HIS A 1 229 ? -22.445 41.818 42.210 1.00 55.69 237 HIS A CA 1
ATOM 1676 C C . HIS A 1 229 ? -21.734 41.737 43.549 1.00 56.10 237 HIS A C 1
ATOM 1677 O O . HIS A 1 229 ? -20.727 42.414 43.766 1.00 59.20 237 HIS A O 1
ATOM 1684 N N . GLY A 1 230 ? -22.250 40.896 44.437 1.00 51.11 238 GLY A N 1
ATOM 1685 C CA . GLY A 1 230 ? -21.653 40.733 45.748 1.00 54.61 238 GLY A CA 1
ATOM 1686 C C . GLY A 1 230 ? -20.296 40.070 45.611 1.00 55.66 238 GLY A C 1
ATOM 1687 O O . GLY A 1 230 ? -19.348 40.397 46.321 1.00 49.17 238 GLY A O 1
ATOM 1688 N N . LEU A 1 231 ? -20.192 39.125 44.686 1.00 40.94 239 LEU A N 1
ATOM 1689 C CA . LEU A 1 231 ? -18.933 38.421 44.524 1.00 35.07 239 LEU A CA 1
ATOM 1690 C C . LEU A 1 231 ? -17.879 39.334 43.889 1.00 42.35 239 LEU A C 1
ATOM 1691 O O . LEU A 1 231 ? -16.688 39.245 44.226 1.00 38.56 239 LEU A O 1
ATOM 1696 N N . ARG A 1 232 ? -18.308 40.204 42.977 1.00 44.49 240 ARG A N 1
ATOM 1697 C CA . ARG A 1 232 ? -17.414 41.195 42.372 1.00 49.36 240 ARG A CA 1
ATOM 1698 C C . ARG A 1 232 ? -16.814 42.113 43.420 1.00 47.02 240 ARG A C 1
ATOM 1699 O O . ARG A 1 232 ? -15.660 42.549 43.283 1.00 45.84 240 ARG A O 1
ATOM 1707 N N . ALA A 1 233 ? -17.597 42.407 44.456 1.00 48.83 241 ALA A N 1
ATOM 1708 C CA . ALA A 1 233 ? -17.155 43.313 45.518 1.00 59.98 241 ALA A CA 1
ATOM 1709 C C . ALA A 1 233 ? -16.118 42.627 46.412 1.00 55.51 241 ALA A C 1
ATOM 1710 O O . ALA A 1 233 ? -15.268 43.282 47.009 1.00 51.65 241 ALA A O 1
ATOM 1712 N N . ARG A 1 234 ? -16.196 41.304 46.491 1.00 47.86 242 ARG A N 1
ATOM 1713 C CA . ARG A 1 234 ? -15.224 40.519 47.249 1.00 47.18 242 ARG A CA 1
ATOM 1714 C C . ARG A 1 234 ? -13.911 40.403 46.483 1.00 46.21 242 ARG A C 1
ATOM 1715 O O . ARG A 1 234 ? -12.840 40.238 47.068 1.00 51.49 242 ARG A O 1
ATOM 1723 N N . ALA A 1 235 ? -13.997 40.499 45.167 1.00 39.30 243 ALA A N 1
ATOM 1724 C CA . ALA A 1 235 ? -12.815 40.399 44.325 1.00 47.74 243 ALA A CA 1
ATOM 1725 C C . ALA A 1 235 ? -12.017 41.685 44.419 1.00 61.52 243 ALA A C 1
ATOM 1726 O O . ALA A 1 235 ? -10.867 41.728 43.988 1.00 55.97 243 ALA A O 1
ATOM 1728 N N . GLN A 1 236 ? -12.663 42.707 44.988 1.00 72.38 244 GLN A N 1
ATOM 1729 C CA . GLN A 1 236 ? -12.141 44.069 45.159 1.00 98.12 244 GLN A CA 1
ATOM 1730 C C . GLN A 1 236 ? -12.075 44.806 43.827 1.00 104.91 244 GLN A C 1
ATOM 1731 O O . GLN A 1 236 ? -11.031 44.852 43.178 1.00 110.99 244 GLN A O 1
#

InterPro domains:
  IPR000595 Cyclic nucleotide-binding domain [PF00027] (60-146)
  IPR000595 Cyclic nucleotide-binding domain [PS50042] (45-160)
  IPR000595 Cyclic nucleotide-binding domain [SM00100] (41-158)
  IPR000595 Cyclic nucleotide-binding domain [cd00038] (43-154)
  IPR012318 Crp-type HTH domain [PF13545] (179-241)
  IPR012318 Crp-type HTH domain [PS51063] (174-237)
  IPR012318 Crp-type HTH domain [SM00419] (187-235)
  IPR014710 RmlC-like jelly roll fold [G3DSA:2.60.120.10] (43-171)
  IPR018490 Cyclic nucleotide-binding domain superfamily [SSF51206] (45-169)
  IPR036388 Winged helix-like DNA-binding domain superfamily [G3DSA:1.10.10.10] (174-242)
  IPR036390 Winged helix DNA-binding domain superfamily [SSF46785] (177-243)
  IPR050397 Global Transcriptional Regulators in Environmental Response [PTHR24567] (45-244)

Radius of gyration: 18.22 Å; Cα contacts (8 Å, |Δi|>4): 387; chains: 1; bounding box: 33×37×53 Å

B-factor: mean 45.6, std 17.5, range [23.48, 114.78]

GO terms:
  GO:0003677 DNA binding (F, IDA)
  GO:0006355 regulation of DNA-templated transcription (P, IDA)

Sequence (219 aa):
PPSEAQVRQAAWIARCVGRGGSAPLHRDDVSALAETLQVKEFAPGAVVFHADQTADGVWIVRHGLIELAVGSRRRRAVVNILHPGDVDGDIPLLLEPVYTGRALTQATCLFLDRQAFERLLATHPAIARRWLSSVAQRVSSTAQIRLGLGRPLPAQVAQLLLDEAIDARIELAQRTLAALGAQRPSINKILKEFERDRLITVGYAVIEITDQHGLRARAQ

Solvent-ac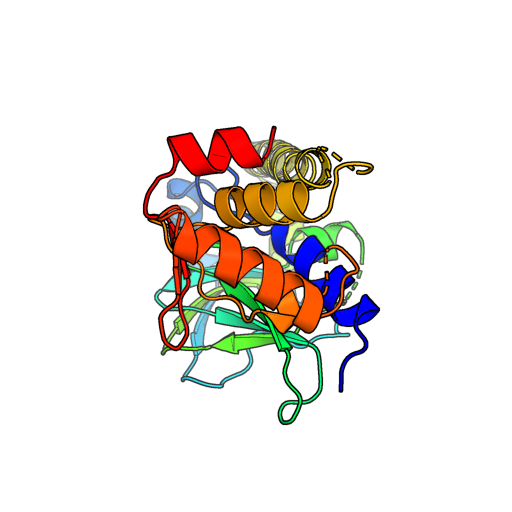cessible surface area: 11865 Å² total

Secondary structure (DSSP, 8-state):
---HHHHHHHHHHGGG-B-GGG-SS-HHHHHHTTTTSEEEEE-TT-EEE-TTS---EEEEEEES-EEEEES-STT-EEEEEEPTT-EESHHHHHH----EEEESSSEEEEEEEHHHHHHHHHH-HHHHHHHHHHHHHHHHHHHHH----S-HHHHHHHHHHHH-BTTEE-S-HHHHH-----HHHHHHHHHHHHHTTSEEE-SS-EEES-HHHHHHH--

Nearest PDB structures (foldseek):
  5w5b-assembly1_A  TM=1.005E+00  e=1.026E-43  Mycobacterium tuberculosis CDC1551
  3r6s-assembly4_F-3  TM=7.051E-01  e=3.242E-15  Corynebacterium glutamicum
  4i2o-assembly1_B  TM=7.425E-01  e=4.585E-13  Bradyrhizobium japonicum
  2h6b-assembly1_B  TM=4.107E-01  e=1.897E-10  Desulfitobacterium hafniense
  5kjy-assembly1_A  TM=6.575E-01  e=9.618E-07  Homo sapiens

Organism: Mycobacterium tuberculosis (strain ATCC 25618 / H37Rv) (NCBI:txid83332)